Protein 4GC5 (pdb70)

InterPro domains:
  IPR001737 Ribosomal RNA adenine methyltransferase KsgA/Erm [PF00398] (30-277)
  IPR001737 Ribosomal RNA adenine methyltransferase KsgA/Erm [PS51689] (29-311)
  IPR001737 Ribosomal RNA adenine methyltransferase KsgA/Erm [PTHR11727] (11-313)
  IPR011530 Ribosomal RNA adenine dimethylase [MF_00607] (27-308)
  IPR011530 Ribosomal RNA adenine dimethylase [TIGR00755] (28-304)
  IPR020596 Ribosomal RNA adenine methylase transferase, conserved site [PS01131] (59-87)
  IPR020598 Ribosomal RNA adenine methylase transferase, N-terminal [SM00650] (43-234)
  IPR023165 rRNA adenine dimethylase-like, C-terminal [G3DSA:1.10.8.100] (239-328)
  IPR029063 S-adenosyl-L-methionine-dependent methyltransferase superfamily [G3DSA:3.40.50.150] (2-238)
  IPR029063 S-adenosyl-L-methionine-dependent methyltransferase superfamily [SSF53335] (26-310)

Structure (mmCIF, N/CA/C/O backbone):
data_4GC5
#
_entry.id   4GC5
#
_cell.length_a   47.630
_cell.length_b   101.270
_cell.length_c   211.660
_cell.angle_alpha   90.00
_cell.angle_beta   90.00
_cell.angle_gamma   90.00
#
_symmetry.space_group_name_H-M   'I 2 2 2'
#
loop_
_entity.id
_entity.type
_entity.pdbx_description
1 polymer 'Dimethyladenosine transferase 1, mitochondrial'
2 non-polymer 'ACETATE ION'
3 water water
#
loop_
_atom_site.group_PDB
_atom_site.id
_atom_site.type_symbol
_atom_site.label_atom_id
_atom_site.label_alt_id
_atom_site.label_comp_id
_atom_site.label_asym_id
_atom_site.label_entity_id
_atom_site.label_seq_id
_atom_site.pdbx_PDB_ins_code
_atom_site.Cartn_x
_atom_site.Cartn_y
_atom_site.Cartn_z
_atom_site.occupancy
_atom_site.B_iso_or_equiv
_atom_site.auth_seq_id
_atom_site.auth_comp_id
_atom_site.auth_asym_id
_atom_site.auth_atom_id
_atom_site.pdbx_PDB_model_num
ATOM 1 N N . PHE A 1 10 ? 4.476 -30.832 102.931 1.00 85.89 10 PHE A N 1
ATOM 2 C CA . PHE A 1 10 ? 5.576 -29.864 102.920 1.00 89.48 10 PHE A CA 1
ATOM 3 C C . PHE A 1 10 ? 5.325 -28.684 103.893 1.00 87.89 10 PHE A C 1
ATOM 4 O O . PHE A 1 10 ? 4.787 -28.891 104.985 1.00 92.31 10 PHE A O 1
ATOM 6 N N . ARG A 1 11 ? 5.739 -27.471 103.508 1.00 78.79 11 ARG A N 1
ATOM 7 C CA . ARG A 1 11 ? 5.464 -26.225 104.259 1.00 67.07 11 ARG A CA 1
ATOM 8 C C . ARG A 1 11 ? 5.847 -25.038 103.385 1.00 60.84 11 ARG A C 1
ATOM 9 O O . ARG A 1 11 ? 7.018 -24.684 103.274 1.00 61.02 11 ARG A O 1
ATOM 17 N N . LEU A 1 12 ? 4.855 -24.420 102.764 1.00 51.67 12 LEU A N 1
ATOM 18 C CA . LEU A 1 12 ? 5.126 -23.420 101.742 1.00 54.36 12 LEU A CA 1
ATOM 19 C C . LEU A 1 12 ? 4.844 -22.066 102.329 1.00 50.60 12 LEU A C 1
ATOM 20 O O . LEU A 1 12 ? 4.059 -21.969 103.257 1.00 53.65 12 LEU A O 1
ATOM 25 N N . PRO A 1 13 ? 5.469 -21.008 101.792 1.00 52.43 13 PRO A N 1
ATOM 26 C CA . PRO A 1 13 ? 5.228 -19.679 102.387 1.00 55.95 13 PRO A CA 1
ATOM 27 C C . PRO A 1 13 ? 3.758 -19.279 102.337 1.00 61.59 13 PRO A C 1
ATOM 28 O O . PRO A 1 13 ? 2.984 -19.789 101.506 1.00 67.31 13 PRO A O 1
ATOM 32 N N . PRO A 1 14 ? 3.357 -18.376 103.233 1.00 58.77 14 PRO A N 1
ATOM 33 C CA . PRO A 1 14 ? 1.967 -17.927 103.201 1.00 54.64 14 PRO A CA 1
ATOM 34 C C . PRO A 1 14 ? 1.646 -17.237 101.889 1.00 52.22 14 PRO A C 1
ATOM 35 O O . PRO A 1 14 ? 2.560 -16.828 101.195 1.00 49.32 14 PRO A O 1
ATOM 39 N N . LEU A 1 15 ? 0.363 -17.133 101.568 1.00 48.58 15 LEU A N 1
ATOM 40 C CA . LEU A 1 15 ? -0.106 -16.295 100.477 1.00 53.49 15 LEU A CA 1
ATOM 41 C C . LEU A 1 15 ? 0.231 -14.857 100.832 1.00 53.94 15 LEU A C 1
ATOM 42 O O . LEU A 1 15 ? 0.401 -14.535 102.001 1.00 54.49 15 LEU A O 1
ATOM 47 N N . PRO A 1 16 ? 0.336 -13.980 99.828 1.00 59.00 16 PRO A N 1
ATOM 48 C CA . PRO A 1 16 ? 0.377 -12.547 100.148 1.00 61.65 16 PRO A CA 1
ATOM 49 C C . PRO A 1 16 ? -0.988 -12.086 100.685 1.00 64.18 16 PRO A C 1
ATOM 50 O O . PRO A 1 16 ? -1.986 -12.706 100.323 1.00 66.23 16 PRO A O 1
ATOM 54 N N . THR A 1 17 ? -1.053 -11.059 101.537 1.00 65.79 17 THR A N 1
ATOM 55 C CA . THR A 1 17 ? -2.354 -10.477 101.864 1.00 64.22 17 THR A CA 1
ATOM 56 C C . THR A 1 17 ? -2.660 -9.563 100.696 1.00 64.40 17 THR A C 1
ATOM 57 O O . THR A 1 17 ? -1.760 -9.270 99.925 1.00 67.66 17 THR A O 1
ATOM 61 N N . ILE A 1 18 ? -3.905 -9.121 100.530 1.00 65.18 18 ILE A N 1
ATOM 62 C CA . ILE A 1 18 ? -4.170 -8.138 99.480 1.00 60.97 18 ILE A CA 1
ATOM 63 C C . ILE A 1 18 ? -3.409 -6.871 99.781 1.00 62.21 18 ILE A C 1
ATOM 64 O O . ILE A 1 18 ? -3.035 -6.149 98.862 1.00 66.09 18 ILE A O 1
ATOM 68 N N . ARG A 1 19 ? -3.209 -6.571 101.064 1.00 55.27 19 ARG A N 1
ATOM 69 C CA . ARG A 1 19 ? -2.454 -5.360 101.384 1.00 55.02 19 ARG A CA 1
ATOM 70 C C . ARG A 1 19 ? -1.054 -5.465 100.765 1.00 58.69 19 ARG A C 1
ATOM 71 O O . ARG A 1 19 ? -0.549 -4.494 100.180 1.00 61.60 19 ARG A O 1
ATOM 73 N N . GLU A 1 20 ? -0.444 -6.652 100.851 1.00 57.38 20 GLU A N 1
ATOM 74 C CA . GLU A 1 20 ? 0.910 -6.871 100.317 1.00 56.26 20 GLU A CA 1
ATOM 75 C C . GLU A 1 20 ? 0.918 -6.804 98.795 1.00 58.16 20 GLU A C 1
ATOM 76 O O . GLU A 1 20 ? 1.855 -6.277 98.177 1.00 61.06 20 GLU A O 1
ATOM 82 N N . ILE A 1 21 ? -0.149 -7.330 98.206 1.00 60.26 21 ILE A N 1
ATOM 83 C CA . ILE A 1 21 ? -0.324 -7.379 96.763 1.00 56.47 21 ILE A CA 1
ATOM 84 C C . ILE A 1 21 ? -0.466 -5.974 96.199 1.00 60.69 21 ILE A C 1
ATOM 85 O O . ILE A 1 21 ? 0.202 -5.597 95.230 1.00 63.68 21 ILE A O 1
ATOM 90 N N . ILE A 1 22 ? -1.343 -5.198 96.824 1.00 60.04 22 ILE A N 1
ATOM 91 C CA . ILE A 1 22 ? -1.502 -3.796 96.476 1.00 63.03 22 ILE A CA 1
ATOM 92 C C . ILE A 1 22 ? -0.177 -3.027 96.593 1.00 67.24 22 ILE A C 1
ATOM 93 O O . ILE A 1 22 ? 0.185 -2.278 95.687 1.00 73.21 22 ILE A O 1
ATOM 98 N N . LYS A 1 23 ? 0.547 -3.244 97.690 1.00 64.23 23 LYS A N 1
ATOM 99 C CA . LYS A 1 23 ? 1.824 -2.575 97.937 1.00 64.02 23 LYS A CA 1
ATOM 100 C C . LYS A 1 23 ? 2.822 -2.935 96.857 1.00 62.52 23 LYS A C 1
ATOM 101 O O . LYS A 1 23 ? 3.565 -2.078 96.387 1.00 62.53 23 LYS A O 1
ATOM 107 N N . LEU A 1 24 ? 2.821 -4.212 96.469 1.00 62.53 24 LEU A N 1
ATOM 108 C CA . LEU A 1 24 ? 3.653 -4.710 95.380 1.00 66.05 24 LEU A CA 1
ATOM 109 C C . LEU A 1 24 ? 3.326 -4.024 94.046 1.00 69.59 24 LEU A C 1
ATOM 110 O O . LEU A 1 24 ? 4.210 -3.487 93.371 1.00 74.75 24 LEU A O 1
ATOM 115 N N . PHE A 1 25 ? 2.058 -4.081 93.659 1.00 64.28 25 PHE A N 1
ATOM 116 C CA . PHE A 1 25 ? 1.579 -3.438 92.442 1.00 61.93 25 PHE A CA 1
ATOM 117 C C . PHE A 1 25 ? 1.793 -1.928 92.472 1.00 67.69 25 PHE A C 1
ATOM 118 O O . PHE A 1 25 ? 2.167 -1.317 91.464 1.00 64.61 25 PHE A O 1
ATOM 126 N N . GLY A 1 26 ? 1.559 -1.317 93.634 1.00 66.94 26 GLY A N 1
ATOM 127 C CA . GLY A 1 26 ? 1.700 0.130 93.764 1.00 63.56 26 GLY A CA 1
ATOM 128 C C . GLY A 1 26 ? 3.116 0.658 93.607 1.00 65.44 26 GLY A C 1
ATOM 129 O O . GLY A 1 26 ? 3.350 1.620 92.870 1.00 61.19 26 GLY A O 1
ATOM 130 N N . LEU A 1 27 ? 4.055 0.028 94.308 1.00 67.16 27 LEU A N 1
ATOM 131 C CA . LEU A 1 27 ? 5.456 0.415 94.265 1.00 69.84 27 LEU A CA 1
ATOM 132 C C . LEU A 1 27 ? 6.019 0.272 92.847 1.00 75.81 27 LEU A C 1
ATOM 133 O O . LEU A 1 27 ? 6.660 1.196 92.321 1.00 71.91 27 LEU A O 1
ATOM 138 N N . ARG A 1 28 ? 5.769 -0.878 92.221 1.00 72.75 28 ARG A N 1
ATOM 139 C CA . ARG A 1 28 ? 6.147 -1.055 90.820 1.00 77.26 28 ARG A CA 1
ATOM 140 C C . ARG A 1 28 ? 5.492 0.001 89.903 1.00 75.71 28 ARG A C 1
ATOM 141 O O . ARG A 1 28 ? 6.128 0.515 88.988 1.00 76.12 28 ARG A O 1
ATOM 149 N N . ALA A 1 29 ? 4.225 0.321 90.162 1.00 74.98 29 ALA A N 1
ATOM 150 C CA . ALA A 1 29 ? 3.489 1.323 89.386 1.00 75.22 29 ALA A CA 1
ATOM 151 C C . ALA A 1 29 ? 4.148 2.706 89.432 1.00 84.30 29 ALA A C 1
ATOM 152 O O . ALA A 1 29 ? 4.089 3.466 88.460 1.00 84.93 29 ALA A O 1
ATOM 154 N N . VAL A 1 30 ? 4.760 3.017 90.576 1.00 89.81 30 VAL A N 1
ATOM 155 C CA . VAL A 1 30 ? 5.400 4.306 90.819 1.00 98.12 30 VAL A CA 1
ATOM 156 C C . VAL A 1 30 ? 6.829 4.321 90.280 1.00 108.41 30 VAL A C 1
ATOM 157 O O . VAL A 1 30 ? 7.222 5.258 89.609 1.00 105.66 30 VAL A O 1
ATOM 161 N N . LYS A 1 31 ? 7.591 3.265 90.558 1.00 56.04 31 LYS A N 1
ATOM 162 C CA . LYS A 1 31 ? 8.937 3.080 89.995 1.00 67.40 31 LYS A CA 1
ATOM 163 C C . LYS A 1 31 ? 8.959 3.032 88.442 1.00 61.92 31 LYS A C 1
ATOM 164 O O . LYS A 1 31 ? 10.027 2.944 87.831 1.00 141.05 31 LYS A O 1
ATOM 170 N N . GLN A 1 32 ? 7.784 3.070 87.822 1.00 105.91 32 GLN A N 1
ATOM 171 C CA . GLN A 1 32 ? 7.683 3.403 86.413 1.00 91.91 32 GLN A CA 1
ATOM 172 C C . GLN A 1 32 ? 7.502 4.918 86.378 1.00 86.20 32 GLN A C 1
ATOM 173 O O . GLN A 1 32 ? 8.238 5.630 87.050 1.00 86.64 32 GLN A O 1
ATOM 175 N N . LEU A 1 33 ? 6.528 5.409 85.614 1.00 83.13 33 LEU A N 1
ATOM 176 C CA . LEU A 1 33 ? 6.206 6.857 85.491 1.00 81.03 33 LEU A CA 1
ATOM 177 C C . LEU A 1 33 ? 7.333 7.925 85.457 1.00 74.57 33 LEU A C 1
ATOM 178 O O . LEU A 1 33 ? 7.139 9.014 84.884 1.00 73.18 33 LEU A O 1
ATOM 183 N N . SER A 1 34 ? 8.481 7.641 86.070 1.00 71.12 34 SER A N 1
ATOM 184 C CA . SER A 1 34 ? 9.649 8.526 85.952 1.00 72.81 34 SER A CA 1
ATOM 185 C C . SER A 1 34 ? 9.415 9.990 86.382 1.00 69.28 34 SER A C 1
ATOM 186 O O . SER A 1 34 ? 10.066 10.907 85.878 1.00 68.61 34 SER A O 1
ATOM 189 N N . GLN A 1 35 ? 8.480 10.202 87.304 1.00 67.96 35 GLN A N 1
ATOM 190 C CA . GLN A 1 35 ? 8.341 11.490 87.952 1.00 62.34 35 GLN A CA 1
ATOM 191 C C . GLN A 1 35 ? 9.208 11.468 89.188 1.00 63.83 35 GLN A C 1
ATOM 192 O O . GLN A 1 35 ? 9.434 10.412 89.782 1.00 68.10 35 GLN A O 1
ATOM 198 N N . ASN A 1 36 ? 9.712 12.633 89.567 1.00 61.40 36 ASN A N 1
ATOM 199 C CA . ASN A 1 36 ? 10.477 12.761 90.796 1.00 59.67 36 ASN A CA 1
ATOM 200 C C . ASN A 1 36 ? 9.662 13.642 91.713 1.00 55.21 36 ASN A C 1
ATOM 201 O O . ASN A 1 36 ? 9.738 14.872 91.612 1.00 43.63 36 ASN A O 1
ATOM 206 N N . PHE A 1 37 ? 8.860 13.031 92.577 1.00 50.50 37 PHE A N 1
ATOM 207 C CA . PHE A 1 37 ? 7.949 13.827 93.410 1.00 57.30 37 PHE A CA 1
ATOM 208 C C . PHE A 1 37 ? 8.687 14.699 94.394 1.00 58.67 37 PHE A C 1
ATOM 209 O O . PHE A 1 37 ? 9.605 14.240 95.076 1.00 60.13 37 PHE A O 1
ATOM 217 N N . LEU A 1 38 ? 8.244 15.946 94.506 1.00 55.58 38 LEU A N 1
ATOM 218 C CA . LEU A 1 38 ? 8.681 16.790 95.602 1.00 53.03 38 LEU A CA 1
ATOM 219 C C . LEU A 1 38 ? 7.606 16.758 96.675 1.00 55.25 38 LEU A C 1
ATOM 220 O O . LEU A 1 38 ? 6.629 17.494 96.583 1.00 61.49 38 LEU A O 1
ATOM 225 N N . LEU A 1 39 ? 7.757 15.906 97.690 1.00 52.33 39 LEU A N 1
ATOM 226 C CA . LEU A 1 39 ? 6.746 15.832 98.719 1.00 53.10 39 LEU A CA 1
ATOM 227 C C . LEU A 1 39 ? 7.035 16.765 99.899 1.00 59.20 39 LEU A C 1
ATOM 228 O O . LEU A 1 39 ? 6.428 16.641 100.958 1.00 64.56 39 LEU A O 1
ATOM 233 N N . ASP A 1 40 ? 7.941 17.713 99.727 1.00 61.59 40 ASP A N 1
ATOM 234 C CA . ASP A 1 40 ? 8.345 18.556 100.855 1.00 62.55 40 ASP A CA 1
ATOM 235 C C . ASP A 1 40 ? 7.899 19.989 100.613 1.00 52.13 40 ASP A C 1
ATOM 236 O O . ASP A 1 40 ? 8.507 20.675 99.815 1.00 52.80 40 ASP A O 1
ATOM 241 N N . LEU A 1 41 ? 6.854 20.453 101.295 1.00 51.34 41 LEU A N 1
ATOM 242 C CA . LEU A 1 41 ? 6.376 21.804 101.005 1.00 50.33 41 LEU A CA 1
ATOM 243 C C . LEU A 1 41 ? 7.414 22.884 101.282 1.00 55.93 41 LEU A C 1
ATOM 244 O O . LEU A 1 41 ? 7.339 23.962 100.708 1.00 54.61 41 LEU A O 1
ATOM 249 N N . ARG A 1 42 ? 8.395 22.595 102.134 1.00 61.53 42 ARG A N 1
ATOM 250 C CA . ARG A 1 42 ? 9.489 23.548 102.354 1.00 62.16 42 ARG A CA 1
ATOM 251 C C . ARG A 1 42 ? 10.296 23.790 101.085 1.00 55.12 42 ARG A C 1
ATOM 252 O O . ARG A 1 42 ? 10.651 24.923 100.787 1.00 56.50 42 ARG A O 1
ATOM 260 N N . LEU A 1 43 ? 10.548 22.744 100.309 1.00 52.30 43 LEU A N 1
ATOM 261 C CA . LEU A 1 43 ? 11.286 22.909 99.063 1.00 56.46 43 LEU A CA 1
ATOM 262 C C . LEU A 1 43 ? 10.420 23.483 97.956 1.00 54.99 43 LEU A C 1
ATOM 263 O O . LEU A 1 43 ? 10.901 24.268 97.145 1.00 53.92 43 LEU A O 1
ATOM 268 N N . THR A 1 44 ? 9.154 23.073 97.895 1.00 53.37 44 THR A N 1
ATOM 269 C CA . THR A 1 44 ? 8.286 23.579 96.828 1.00 49.17 44 THR A CA 1
ATOM 270 C C . THR A 1 44 ? 8.047 25.066 97.104 1.00 49.81 44 THR A C 1
ATOM 271 O O . THR A 1 44 ? 7.892 25.846 96.175 1.00 45.60 44 THR A O 1
ATOM 275 N N . ASP A 1 45 ? 8.042 25.444 98.386 1.00 51.33 45 ASP A N 1
ATOM 276 C CA . ASP A 1 45 ? 7.889 26.839 98.804 1.00 52.59 45 ASP A CA 1
ATOM 277 C C . ASP A 1 45 ? 9.065 27.654 98.303 1.00 50.86 45 ASP A C 1
ATOM 278 O O . ASP A 1 45 ? 8.907 28.783 97.830 1.00 50.70 45 ASP A O 1
ATOM 283 N N . LYS A 1 46 ? 10.251 27.061 98.425 1.00 50.68 46 LYS A N 1
ATOM 284 C CA . LYS A 1 46 ? 11.492 27.663 97.954 1.00 48.36 46 LYS A CA 1
ATOM 285 C C . LYS A 1 46 ? 11.520 27.846 96.436 1.00 47.72 46 LYS A C 1
ATOM 286 O O . LYS A 1 46 ? 11.841 28.934 95.962 1.00 47.86 46 LYS A O 1
ATOM 292 N N . ILE A 1 47 ? 11.183 26.803 95.669 1.00 47.42 47 ILE A N 1
ATOM 293 C CA . ILE A 1 47 ? 11.035 26.957 94.227 1.00 47.25 47 ILE A CA 1
ATOM 294 C C . ILE A 1 47 ? 10.138 28.156 93.902 1.00 47.78 47 ILE A C 1
ATOM 295 O O . ILE A 1 47 ? 10.515 28.999 93.101 1.00 43.94 47 ILE A O 1
ATOM 300 N N . VAL A 1 48 ? 8.970 28.243 94.539 1.00 48.09 48 VAL A N 1
ATOM 301 C CA . VAL A 1 48 ? 8.018 29.322 94.221 1.00 50.50 48 VAL A CA 1
ATOM 302 C C . VAL A 1 48 ? 8.545 30.703 94.624 1.00 52.82 48 VAL A C 1
ATOM 303 O O . VAL A 1 48 ? 8.395 31.681 93.881 1.00 53.59 48 VAL A O 1
ATOM 307 N N . ARG A 1 49 ? 9.152 30.765 95.809 1.00 51.37 49 ARG A N 1
ATOM 308 C CA A ARG A 1 49 ? 9.805 31.974 96.286 0.47 52.33 49 ARG A CA 1
ATOM 309 C CA B ARG A 1 49 ? 9.806 31.979 96.282 0.53 52.32 49 ARG A CA 1
ATOM 310 C C . ARG A 1 49 ? 10.871 32.463 95.291 1.00 51.58 49 ARG A C 1
ATOM 311 O O . ARG A 1 49 ? 10.901 33.633 94.921 1.00 54.02 49 ARG A O 1
ATOM 326 N N . LYS A 1 50 ? 11.734 31.559 94.837 1.00 53.77 50 LYS A N 1
ATOM 327 C CA . LYS A 1 50 ? 12.801 31.934 93.900 1.00 54.73 50 LYS A CA 1
ATOM 328 C C . LYS A 1 50 ? 12.276 32.354 92.523 1.00 56.63 50 LYS A C 1
ATOM 329 O O . LYS A 1 50 ? 12.945 33.112 91.809 1.00 59.63 50 LYS A O 1
ATOM 335 N N . ALA A 1 51 ? 11.093 31.870 92.140 1.00 50.76 51 ALA A N 1
ATOM 336 C CA . ALA A 1 51 ? 10.542 32.188 90.816 1.00 49.39 51 ALA A CA 1
ATOM 337 C C . ALA A 1 51 ? 10.238 33.679 90.716 1.00 53.31 51 ALA A C 1
ATOM 338 O O . ALA A 1 51 ? 10.166 34.254 89.624 1.00 58.14 51 ALA A O 1
ATOM 340 N N . GLY A 1 52 ? 10.068 34.299 91.874 1.00 57.10 52 GLY A N 1
ATOM 341 C CA . GLY A 1 52 ? 9.708 35.698 91.936 1.00 57.76 52 GLY A CA 1
ATOM 342 C C . GLY A 1 52 ? 8.279 35.819 92.410 1.00 58.29 52 GLY A C 1
ATOM 343 O O . GLY A 1 52 ? 7.637 34.810 92.733 1.00 58.30 52 GLY A O 1
ATOM 344 N N . SER A 1 53 ? 7.788 37.051 92.462 1.00 60.26 53 SER A N 1
ATOM 345 C CA . SER A 1 53 ? 6.416 37.311 92.875 1.00 62.72 53 SER A CA 1
ATOM 346 C C . SER A 1 53 ? 5.405 36.726 91.891 1.00 63.52 53 SER A C 1
ATOM 347 O O . SER A 1 53 ? 5.510 36.901 90.669 1.00 59.64 53 SER A O 1
ATOM 350 N N . LEU A 1 54 ? 4.434 36.013 92.437 1.00 62.58 54 LEU A N 1
ATOM 351 C CA . LEU A 1 54 ? 3.346 35.483 91.642 1.00 61.74 54 LEU A CA 1
ATOM 352 C C . LEU A 1 54 ? 2.080 36.235 91.992 1.00 63.05 54 LEU A C 1
ATOM 353 O O . LEU A 1 54 ? 0.971 35.796 91.665 1.00 61.22 54 LEU A O 1
ATOM 358 N N . ALA A 1 55 ? 2.252 37.368 92.669 1.00 64.84 55 ALA A N 1
ATOM 359 C CA . ALA A 1 55 ? 1.111 38.164 93.109 1.00 68.44 55 ALA A CA 1
ATOM 360 C C . ALA A 1 55 ? 0.339 38.665 91.893 1.00 71.21 55 ALA A C 1
ATOM 361 O O . ALA A 1 55 ? 0.896 39.372 91.045 1.00 72.76 55 ALA A O 1
ATOM 363 N N . ASP A 1 56 ? -0.928 38.258 91.804 1.00 70.25 56 ASP A N 1
ATOM 364 C CA . ASP A 1 56 ? -1.798 38.629 90.689 1.00 71.83 56 ASP A CA 1
ATOM 365 C C . ASP A 1 56 ? -1.295 38.114 89.347 1.00 69.63 56 ASP A C 1
ATOM 366 O O . ASP A 1 56 ? -1.681 38.618 88.297 1.00 71.35 56 ASP A O 1
ATOM 371 N N . VAL A 1 57 ? -0.442 37.097 89.388 1.00 64.23 57 VAL A N 1
ATOM 372 C CA . VAL A 1 57 ? 0.031 36.466 88.171 1.00 57.65 57 VAL A CA 1
ATOM 373 C C . VAL A 1 57 ? -0.892 35.317 87.785 1.00 53.53 57 VAL A C 1
ATOM 374 O O . VAL A 1 57 ? -1.433 34.620 88.644 1.00 54.37 57 VAL A O 1
ATOM 378 N N . TYR A 1 58 ? -1.093 35.160 86.481 1.00 54.52 58 TYR A N 1
ATOM 379 C CA . TYR A 1 58 ? -1.793 34.014 85.953 1.00 52.25 58 TYR A CA 1
ATOM 380 C C . TYR A 1 58 ? -0.763 32.912 85.748 1.00 55.32 58 TYR A C 1
ATOM 381 O O . TYR A 1 58 ? 0.104 32.997 84.868 1.00 58.92 58 TYR A O 1
ATOM 390 N N . VAL A 1 59 ? -0.833 31.874 86.571 1.00 51.77 59 VAL A N 1
ATOM 391 C CA . VAL A 1 59 ? 0.217 30.853 86.532 1.00 46.85 59 VAL A CA 1
ATOM 392 C C . VAL A 1 59 ? -0.178 29.609 85.742 1.00 47.42 59 VAL A C 1
ATOM 393 O O . VAL A 1 59 ? -1.314 29.140 85.843 1.00 49.38 59 VAL A O 1
ATOM 397 N N . TYR A 1 60 ? 0.753 29.094 84.934 1.00 44.65 60 TYR A N 1
ATOM 398 C CA . TYR A 1 60 ? 0.538 27.818 84.242 1.00 45.99 60 TYR A CA 1
ATOM 399 C C . TYR A 1 60 ? 1.526 26.798 84.793 1.00 44.90 60 TYR A C 1
ATOM 400 O O . TYR A 1 60 ? 2.727 26.902 84.566 1.00 45.51 60 TYR A O 1
ATOM 409 N N . GLU A 1 61 ? 1.030 25.824 85.535 1.00 43.27 61 GLU A N 1
ATOM 410 C CA . GLU A 1 61 ? 1.901 24.765 86.056 1.00 43.36 61 GLU A CA 1
ATOM 411 C C . GLU A 1 61 ? 1.772 23.478 85.250 1.00 44.59 61 GLU A C 1
ATOM 412 O O . GLU A 1 61 ? 0.657 22.977 85.014 1.00 43.90 61 GLU A O 1
ATOM 418 N N . VAL A 1 62 ? 2.922 22.918 84.898 1.00 47.15 62 VAL A N 1
ATOM 419 C CA . VAL A 1 62 ? 2.991 21.778 83.992 1.00 46.84 62 VAL A CA 1
ATOM 420 C C . VAL A 1 62 ? 3.243 20.530 84.822 1.00 39.97 62 VAL A C 1
ATOM 421 O O . VAL A 1 62 ? 4.157 20.499 85.628 1.00 43.48 62 VAL A O 1
ATOM 425 N N . GLY A 1 63 ? 2.409 19.512 84.657 1.00 47.46 63 GLY A N 1
ATOM 426 C CA . GLY A 1 63 ? 2.610 18.257 85.364 1.00 45.96 63 GLY A CA 1
ATOM 427 C C . GLY A 1 63 ? 2.718 18.394 86.876 1.00 45.87 63 GLY A C 1
ATOM 428 O O . GLY A 1 63 ? 3.761 18.113 87.468 1.00 45.71 63 GLY A O 1
ATOM 429 N N . PRO A 1 64 ? 1.620 18.807 87.526 1.00 42.34 64 PRO A N 1
ATOM 430 C CA . PRO A 1 64 ? 1.688 19.048 88.978 1.00 35.06 64 PRO A CA 1
ATOM 431 C C . PRO A 1 64 ? 1.809 17.788 89.833 1.00 45.46 64 PRO A C 1
ATOM 432 O O . PRO A 1 64 ? 2.259 17.851 91.006 1.00 45.60 64 PRO A O 1
ATOM 436 N N . GLY A 1 65 ? 1.354 16.651 89.299 1.00 41.52 65 GLY A N 1
ATOM 437 C CA . GLY A 1 65 ? 1.456 15.412 90.045 1.00 46.52 65 GLY A CA 1
ATOM 438 C C . GLY A 1 65 ? 0.709 15.494 91.365 1.00 48.86 65 GLY A C 1
ATOM 439 O O . GLY A 1 65 ? -0.465 15.898 91.414 1.00 52.15 65 GLY A O 1
ATOM 440 N N . PRO A 1 66 ? 1.385 15.111 92.460 1.00 55.54 66 PRO A N 1
ATOM 441 C CA . PRO A 1 66 ? 0.733 15.104 93.777 1.00 54.33 66 PRO A CA 1
ATOM 442 C C . PRO A 1 66 ? 0.382 16.525 94.243 1.00 51.77 66 PRO A C 1
ATOM 443 O O . PRO A 1 66 ? -0.308 16.697 95.238 1.00 57.74 66 PRO A O 1
ATOM 447 N N . GLY A 1 67 ? 0.876 17.529 93.539 1.00 47.89 67 GLY A N 1
ATOM 448 C CA . GLY A 1 67 ? 0.562 18.911 93.837 1.00 47.64 67 GLY A CA 1
ATOM 449 C C . GLY A 1 67 ? 1.326 19.606 94.954 1.00 45.14 67 GLY A C 1
ATOM 450 O O . GLY A 1 67 ? 0.744 20.402 95.663 1.00 45.49 67 GLY A O 1
ATOM 451 N N . GLY A 1 68 ? 2.615 19.343 95.112 1.00 46.82 68 GLY A N 1
ATOM 452 C CA . GLY A 1 68 ? 3.388 20.067 96.107 1.00 48.38 68 GLY A CA 1
ATOM 453 C C . GLY A 1 68 ? 3.635 21.495 95.617 1.00 50.31 68 GLY A C 1
ATOM 454 O O . GLY A 1 68 ? 3.378 22.471 96.333 1.00 46.77 68 GLY A O 1
ATOM 455 N N . ILE A 1 69 ? 4.102 21.617 94.376 1.00 43.58 69 ILE A N 1
ATOM 456 C CA . ILE A 1 69 ? 4.304 22.917 93.781 1.00 39.72 69 ILE A CA 1
ATOM 457 C C . ILE A 1 69 ? 2.947 23.637 93.656 1.00 46.80 69 ILE A C 1
ATOM 458 O O . ILE A 1 69 ? 2.841 24.860 93.867 1.00 43.59 69 ILE A O 1
ATOM 463 N N . THR A 1 70 ? 1.898 22.868 93.391 1.00 42.55 70 THR A N 1
ATOM 464 C CA . THR A 1 70 ? 0.581 23.453 93.207 1.00 46.35 70 THR A CA 1
ATOM 465 C C . THR A 1 70 ? 0.139 24.147 94.503 1.00 50.41 70 THR A C 1
ATOM 466 O O . THR A 1 70 ? -0.355 25.279 94.490 1.00 54.28 70 THR A O 1
ATOM 470 N N . ARG A 1 71 ? 0.334 23.478 95.627 1.00 46.82 71 ARG A N 1
ATOM 471 C CA . ARG A 1 71 ? -0.027 24.072 96.921 1.00 52.05 71 ARG A CA 1
ATOM 472 C C . ARG A 1 71 ? 0.804 25.339 97.185 1.00 51.29 71 ARG A C 1
ATOM 473 O O . ARG A 1 71 ? 0.291 26.344 97.654 1.00 50.78 71 ARG A O 1
ATOM 481 N N . SER A 1 72 ? 2.090 25.288 96.883 1.00 49.26 72 SER A N 1
ATOM 482 C CA . SER A 1 72 ? 2.933 26.456 97.105 1.00 51.19 72 SER A CA 1
ATOM 483 C C . SER A 1 72 ? 2.513 27.668 96.251 1.00 48.23 72 SER A C 1
ATOM 484 O O . SER A 1 72 ? 2.494 28.795 96.744 1.00 53.56 72 SER A O 1
ATOM 487 N N . ILE A 1 73 ? 2.156 27.432 94.988 1.00 50.59 73 ILE A N 1
ATOM 488 C CA . ILE A 1 73 ? 1.595 28.466 94.105 1.00 47.05 73 ILE A CA 1
ATOM 489 C C . ILE A 1 73 ? 0.296 29.069 94.647 1.00 51.73 73 ILE A C 1
ATOM 490 O O . ILE A 1 73 ? 0.159 30.304 94.718 1.00 52.02 73 ILE A O 1
ATOM 495 N N . LEU A 1 74 ? -0.654 28.207 95.021 1.00 54.41 74 LEU A N 1
ATOM 496 C CA . LEU A 1 74 ? -1.941 28.661 95.539 1.00 56.91 74 LEU A CA 1
ATOM 497 C C . LEU A 1 74 ? -1.778 29.564 96.744 1.00 61.09 74 LEU A C 1
ATOM 498 O O . LEU A 1 74 ? -2.626 30.418 96.991 1.00 68.35 74 LEU A O 1
ATOM 503 N N . ASN A 1 75 ? -0.687 29.388 97.490 1.00 63.55 75 ASN A N 1
ATOM 504 C CA . ASN A 1 75 ? -0.432 30.216 98.680 1.00 67.95 75 ASN A CA 1
ATOM 505 C C . ASN A 1 75 ? 0.288 31.541 98.387 1.00 67.20 75 ASN A C 1
ATOM 506 O O . ASN A 1 75 ? 0.714 32.232 99.322 1.00 69.56 75 ASN A O 1
ATOM 511 N N . ALA A 1 76 ? 0.411 31.899 97.108 1.00 64.07 76 ALA A N 1
ATOM 512 C CA . ALA A 1 76 ? 1.230 33.053 96.724 1.00 64.39 76 ALA A CA 1
ATOM 513 C C . ALA A 1 76 ? 0.468 34.216 96.086 1.00 67.05 76 ALA A C 1
ATOM 514 O O . ALA A 1 76 ? 1.041 34.943 95.269 1.00 73.63 76 ALA A O 1
ATOM 516 N N . ASN A 1 77 ? -0.804 34.371 96.450 1.00 65.27 77 ASN A N 1
ATOM 517 C CA . ASN A 1 77 ? -1.640 35.503 96.033 1.00 70.81 77 ASN A CA 1
ATOM 518 C C . ASN A 1 77 ? -1.843 35.546 94.528 1.00 72.69 77 ASN A C 1
ATOM 519 O O . ASN A 1 77 ? -2.099 36.593 93.935 1.00 76.74 77 ASN A O 1
ATOM 521 N N . VAL A 1 78 ? -1.721 34.375 93.925 1.00 71.06 78 VAL A N 1
ATOM 522 C CA . VAL A 1 78 ? -1.871 34.170 92.495 1.00 69.17 78 VAL A CA 1
ATOM 523 C C . VAL A 1 78 ? -3.250 34.659 92.011 1.00 70.54 78 VAL A C 1
ATOM 524 O O . VAL A 1 78 ? -4.249 34.468 92.697 1.00 69.29 78 VAL A O 1
ATOM 528 N N . ALA A 1 79 ? -3.309 35.309 90.849 1.00 70.55 79 ALA A N 1
ATOM 529 C CA . ALA A 1 79 ? -4.610 35.675 90.263 1.00 67.69 79 ALA A CA 1
ATOM 530 C C . ALA A 1 79 ? -5.432 34.429 89.910 1.00 69.07 79 ALA A C 1
ATOM 531 O O . ALA A 1 79 ? -6.631 34.368 90.190 1.00 69.90 79 ALA A O 1
ATOM 533 N N . GLU A 1 80 ? -4.765 33.427 89.335 1.00 64.26 80 GLU A N 1
ATOM 534 C CA . GLU A 1 80 ? -5.408 32.207 88.855 1.00 64.19 80 GLU A CA 1
ATOM 535 C C . GLU A 1 80 ? -4.317 31.180 88.605 1.00 60.24 80 GLU A C 1
ATOM 536 O O . GLU A 1 80 ? -3.202 31.569 88.305 1.00 59.99 80 GLU A O 1
ATOM 542 N N . LEU A 1 81 ? -4.608 29.885 88.742 1.00 59.34 81 LEU A N 1
ATOM 543 C CA . LEU A 1 81 ? -3.632 28.835 88.398 1.00 54.11 81 LEU A CA 1
ATOM 544 C C . LEU A 1 81 ? -4.264 27.782 87.515 1.00 52.90 81 LEU A C 1
ATOM 545 O O . LEU A 1 81 ? -5.310 27.239 87.870 1.00 53.71 81 LEU A O 1
ATOM 550 N N . LEU A 1 82 ? -3.622 27.485 86.383 1.00 48.98 82 LEU A N 1
ATOM 551 C CA . LEU A 1 82 ? -4.083 26.447 85.456 1.00 48.42 82 LEU A CA 1
ATOM 552 C C . LEU A 1 82 ? -3.045 25.344 85.431 1.00 43.65 82 LEU A C 1
ATOM 553 O O . LEU A 1 82 ? -1.857 25.599 85.225 1.00 46.59 82 LEU A O 1
ATOM 558 N N . VAL A 1 83 ? -3.470 24.116 85.670 1.00 45.32 83 VAL A N 1
ATOM 559 C CA . VAL A 1 83 ? -2.528 22.999 85.632 1.00 48.16 83 VAL A CA 1
ATOM 560 C C . VA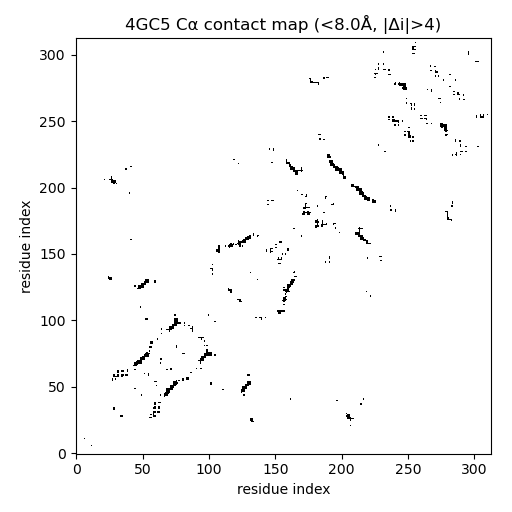L A 1 83 ? -2.897 21.961 84.550 1.00 49.86 83 VAL A C 1
ATOM 561 O O . VAL A 1 83 ? -4.062 21.643 84.321 1.00 51.41 83 VAL A O 1
ATOM 565 N N . VAL A 1 84 ? -1.892 21.429 83.877 1.00 46.44 84 VAL A N 1
ATOM 566 C CA . VAL A 1 84 ? -2.164 20.369 82.935 1.00 48.22 84 VAL A CA 1
ATOM 567 C C . VAL A 1 84 ? -1.493 19.079 83.432 1.00 50.57 84 VAL A C 1
ATOM 568 O O . VAL A 1 84 ? -0.278 19.030 83.656 1.00 51.81 84 VAL A O 1
ATOM 572 N N . GLU A 1 85 ? -2.286 18.029 83.584 1.00 48.21 85 GLU A N 1
ATOM 573 C CA . GLU A 1 85 ? -1.752 16.806 84.155 1.00 52.95 85 GLU A CA 1
ATOM 574 C C . GLU A 1 85 ? -2.071 15.619 83.267 1.00 49.43 85 GLU A C 1
ATOM 575 O O . GLU A 1 85 ? -3.236 15.388 82.931 1.00 49.30 85 GLU A O 1
ATOM 581 N N . LYS A 1 86 ? -1.032 14.862 82.915 1.00 47.03 86 LYS A N 1
ATOM 582 C CA . LYS A 1 86 ? -1.184 13.730 82.010 1.00 54.17 86 LYS A CA 1
ATOM 583 C C . LYS A 1 86 ? -1.794 12.508 82.656 1.00 56.63 86 LYS A C 1
ATOM 584 O O . LYS A 1 86 ? -2.605 11.842 82.034 1.00 60.89 86 LYS A O 1
ATOM 590 N N . ASP A 1 87 ? -1.421 12.220 83.905 1.00 56.58 87 ASP A N 1
ATOM 591 C CA . ASP A 1 87 ? -1.844 10.989 84.602 1.00 58.55 87 ASP A CA 1
ATOM 592 C C . ASP A 1 87 ? -3.147 11.158 85.396 1.00 61.62 87 ASP A C 1
ATOM 593 O O . ASP A 1 87 ? -3.177 11.902 86.375 1.00 66.42 87 ASP A O 1
ATOM 598 N N . THR A 1 88 ? -4.225 10.470 85.008 1.00 63.90 88 THR A N 1
ATOM 599 C CA . THR A 1 88 ? -5.502 10.657 85.715 1.00 63.83 88 THR A CA 1
ATOM 600 C C . THR A 1 88 ? -5.411 10.322 87.187 1.00 60.82 88 THR A C 1
ATOM 601 O O . THR A 1 88 ? -6.219 10.800 87.969 1.00 62.14 88 THR A O 1
ATOM 605 N N . ARG A 1 89 ? -4.431 9.505 87.560 1.00 60.14 89 ARG A N 1
ATOM 606 C CA . ARG A 1 89 ? -4.355 9.027 88.929 1.00 62.10 89 ARG A CA 1
ATOM 607 C C . ARG A 1 89 ? -4.199 10.188 89.903 1.00 60.84 89 ARG A C 1
ATOM 608 O O . ARG A 1 89 ? -4.670 10.113 91.036 1.00 62.75 89 ARG A O 1
ATOM 616 N N . PHE A 1 90 ? -3.577 11.272 89.448 1.00 56.97 90 PHE A N 1
ATOM 617 C CA . PHE A 1 90 ? -3.363 12.449 90.299 1.00 59.49 90 PHE A CA 1
ATOM 618 C C . PHE A 1 90 ? -4.501 13.459 90.260 1.00 62.16 90 PHE A C 1
ATOM 619 O O . PHE A 1 90 ? -4.510 14.430 91.029 1.00 63.31 90 PHE A O 1
ATOM 627 N N . ILE A 1 91 ? -5.425 13.267 89.327 1.00 57.24 91 ILE A N 1
ATOM 628 C CA . ILE A 1 91 ? -6.466 14.259 89.096 1.00 56.24 91 ILE A CA 1
ATOM 629 C C . ILE A 1 91 ? -7.460 14.388 90.263 1.00 59.47 91 ILE A C 1
ATOM 630 O O . ILE A 1 91 ? -7.862 15.499 90.605 1.00 60.05 91 ILE A O 1
ATOM 635 N N . PRO A 1 92 ? -7.871 13.269 90.890 1.00 61.47 92 PRO A N 1
ATOM 636 C CA . PRO A 1 92 ? -8.842 13.575 91.951 1.00 62.81 92 PRO A CA 1
ATOM 637 C C . PRO A 1 92 ? -8.207 14.298 93.148 1.00 62.07 92 PRO A C 1
ATOM 638 O O . PRO A 1 92 ? -8.901 15.078 93.803 1.00 58.67 92 PRO A O 1
ATOM 642 N N . GLY A 1 93 ? -6.910 14.089 93.391 1.00 58.30 93 GLY A N 1
ATOM 643 C CA . GLY A 1 93 ? -6.221 14.824 94.430 1.00 58.19 93 GLY A CA 1
ATOM 644 C C . GLY A 1 93 ? -6.138 16.302 94.084 1.00 60.30 93 GLY A C 1
ATOM 645 O O . GLY A 1 93 ? -6.229 17.159 94.953 1.00 63.21 93 GLY A O 1
ATOM 646 N N . LEU A 1 94 ? -5.973 16.612 92.806 1.00 61.03 94 LEU A N 1
ATOM 647 C CA . LEU A 1 94 ? -5.918 18.006 92.383 1.00 56.55 94 LEU A CA 1
ATOM 648 C C . LEU A 1 94 ? -7.287 18.644 92.536 1.00 62.70 94 LEU A C 1
ATOM 649 O O . LEU A 1 94 ? -7.386 19.817 92.905 1.00 63.23 94 LEU A O 1
ATOM 654 N N . GLN A 1 95 ? -8.335 17.854 92.271 1.00 63.90 95 GLN A N 1
ATOM 655 C CA . GLN A 1 95 ? -9.727 18.286 92.438 1.00 70.14 95 GLN A CA 1
ATOM 656 C C . GLN A 1 95 ? -10.019 18.719 93.857 1.00 68.92 95 GLN A C 1
ATOM 657 O O . GLN A 1 95 ? -10.625 19.766 94.093 1.00 72.92 95 GLN A O 1
ATOM 676 N N . LEU A 1 97 ? -7.922 19.719 95.917 1.00 64.75 97 LEU A N 1
ATOM 677 C CA . LEU A 1 97 ? -7.170 20.941 96.116 1.00 62.17 97 LEU A CA 1
ATOM 678 C C . LEU A 1 97 ? -7.957 22.162 95.627 1.00 65.07 97 LEU A C 1
ATOM 679 O O . LEU A 1 97 ? -8.065 23.163 96.333 1.00 64.45 97 LEU A O 1
ATOM 684 N N . SER A 1 98 ? -8.506 22.065 94.417 1.00 65.59 98 SER A N 1
ATOM 685 C CA . SER A 1 98 ? -9.373 23.101 93.858 1.00 63.93 98 SER A CA 1
ATOM 686 C C . SER A 1 98 ? -10.546 23.415 94.805 1.00 72.92 98 SER A C 1
ATOM 687 O O . SER A 1 98 ? -10.858 24.585 95.040 1.00 73.31 98 SER A O 1
ATOM 690 N N . ASP A 1 99 ? -11.174 22.384 95.376 1.00 76.06 99 ASP A N 1
ATOM 691 C CA . ASP A 1 99 ? -12.278 22.596 96.319 1.00 76.86 99 ASP A CA 1
ATOM 692 C C . ASP A 1 99 ? -11.852 23.377 97.565 1.00 76.05 99 ASP A C 1
ATOM 693 O O . ASP A 1 99 ? -12.656 24.090 98.160 1.00 74.69 99 ASP A O 1
ATOM 698 N N . ALA A 1 100 ? -10.586 23.252 97.951 1.00 72.41 100 ALA A N 1
ATOM 699 C CA . ALA A 1 100 ? -10.073 23.984 99.108 1.00 70.02 100 ALA A CA 1
ATOM 700 C C . ALA A 1 100 ? -9.741 25.451 98.796 1.00 73.51 100 ALA A C 1
ATOM 701 O O . ALA A 1 100 ? -9.608 26.259 99.709 1.00 75.33 100 ALA A O 1
ATOM 703 N N . ALA A 1 101 ? -9.592 25.786 97.514 1.00 67.78 101 ALA A N 1
ATOM 704 C CA . ALA A 1 101 ? -9.303 27.157 97.088 1.00 70.01 101 ALA A CA 1
ATOM 705 C C . ALA A 1 101 ? -10.191 27.550 95.898 1.00 73.50 101 ALA A C 1
ATOM 706 O O . ALA A 1 101 ? -9.716 27.628 94.763 1.00 76.40 101 ALA A O 1
ATOM 708 N N . PRO A 1 102 ? -11.479 27.817 96.152 1.00 71.22 102 PRO A N 1
ATOM 709 C CA . PRO A 1 102 ? -12.428 27.910 95.034 1.00 72.52 102 PRO A CA 1
ATOM 710 C C . PRO A 1 102 ? -12.176 29.128 94.167 1.00 73.90 102 PRO A C 1
ATOM 711 O O . PRO A 1 102 ? -11.855 30.209 94.687 1.00 70.16 102 PRO A O 1
ATOM 715 N N . GLY A 1 103 ? -12.320 28.946 92.857 1.00 75.50 103 GLY A N 1
ATOM 716 C CA . GLY A 1 103 ? -12.131 30.026 91.914 1.00 76.28 103 GLY A CA 1
ATOM 717 C C . GLY A 1 103 ? -10.677 30.161 91.523 1.00 73.64 103 GLY A C 1
ATOM 718 O O . GLY A 1 103 ? -10.353 30.868 90.568 1.00 73.42 103 GLY A O 1
ATOM 719 N N . LYS A 1 104 ? -9.797 29.479 92.255 1.00 75.47 104 LYS A N 1
ATOM 720 C CA . LYS A 1 104 ? -8.347 29.662 92.058 1.00 72.45 104 LYS A CA 1
ATOM 721 C C . LYS A 1 104 ? -7.659 28.641 91.151 1.00 64.61 104 LYS A C 1
ATOM 722 O O . LYS A 1 104 ? -6.613 28.928 90.580 1.00 59.13 104 LYS A O 1
ATOM 728 N N . LEU A 1 105 ? -8.218 27.448 91.013 1.00 62.76 105 LEU A N 1
ATOM 729 C CA . LEU A 1 105 ? -7.471 26.389 90.348 1.00 60.01 105 LEU A CA 1
ATOM 730 C C . LEU A 1 105 ? -8.271 25.754 89.222 1.00 63.65 105 LEU A C 1
ATOM 731 O O . LEU A 1 105 ? -9.393 25.306 89.431 1.00 69.79 105 LEU A O 1
ATOM 736 N N . ARG A 1 106 ? -7.688 25.737 88.029 1.00 60.01 106 ARG A N 1
ATOM 737 C CA . ARG A 1 106 ? -8.258 25.051 86.877 1.00 61.32 106 ARG A CA 1
ATOM 738 C C . ARG A 1 106 ? -7.373 23.870 86.522 1.00 60.40 106 ARG A C 1
ATOM 739 O O . ARG A 1 106 ? -6.167 24.020 86.360 1.00 57.76 106 ARG A O 1
ATOM 747 N N . ILE A 1 107 ? -7.993 22.702 86.391 1.00 58.22 107 ILE A N 1
ATOM 748 C CA . ILE A 1 107 ? -7.294 21.447 86.127 1.00 56.02 107 ILE A CA 1
ATOM 749 C C . ILE A 1 107 ? -7.622 20.912 84.719 1.00 57.29 107 ILE A C 1
ATOM 750 O O . ILE A 1 107 ? -8.804 20.795 84.349 1.00 69.15 107 ILE A O 1
ATOM 755 N N . VAL A 1 108 ? -6.601 20.578 83.937 1.00 53.13 108 VAL A N 1
ATOM 756 C CA . VAL A 1 108 ? -6.808 19.971 82.621 1.00 54.39 108 VAL A CA 1
ATOM 757 C C . VAL A 1 108 ? -6.130 18.619 82.572 1.00 54.53 108 VAL A C 1
ATOM 758 O O . VAL A 1 108 ? -4.949 18.508 82.891 1.00 58.47 108 VAL A O 1
ATOM 762 N N . HIS A 1 109 ? -6.873 17.584 82.188 1.00 57.96 109 HIS A N 1
ATOM 763 C CA . HIS A 1 109 ? -6.241 16.311 81.861 1.00 55.88 109 HIS A CA 1
ATOM 764 C C . HIS A 1 109 ? -5.636 16.332 80.457 1.00 56.65 109 HIS A C 1
ATOM 765 O O . HIS A 1 109 ? -6.305 15.987 79.501 1.00 56.87 109 HIS A O 1
ATOM 772 N N . GLY A 1 110 ? -4.370 16.704 80.326 1.00 52.82 110 GLY A N 1
ATOM 773 C CA . GLY A 1 110 ? -3.754 16.640 79.027 1.00 51.94 110 GLY A CA 1
ATOM 774 C C . GLY A 1 110 ? -2.260 16.494 79.062 1.00 55.23 110 GLY A C 1
ATOM 775 O O . GLY A 1 110 ? -1.660 16.237 80.113 1.00 50.26 110 GLY A O 1
ATOM 776 N N . ASP A 1 111 ? -1.673 16.671 77.880 1.00 56.82 111 ASP A N 1
ATOM 777 C CA . ASP A 1 111 ? 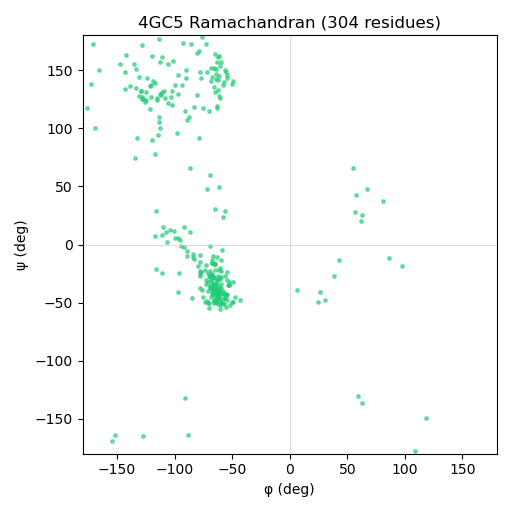-0.253 16.541 77.656 1.00 51.44 111 ASP A CA 1
ATOM 778 C C . ASP A 1 111 ? 0.369 17.936 77.483 1.00 45.56 111 ASP A C 1
ATOM 779 O O . ASP A 1 111 ? 0.002 18.676 76.579 1.00 45.81 111 ASP A O 1
ATOM 784 N N . VAL A 1 112 ? 1.329 18.269 78.332 1.00 40.81 112 VAL A N 1
ATOM 785 C CA . VAL A 1 112 ? 1.931 19.597 78.302 1.00 45.76 112 VAL A CA 1
ATOM 786 C C . VAL A 1 112 ? 2.685 19.853 76.991 1.00 44.93 112 VAL A C 1
ATOM 787 O O . VAL A 1 112 ? 2.994 20.997 76.661 1.00 45.19 112 VAL A O 1
ATOM 791 N N . LEU A 1 113 ? 2.982 18.790 76.246 1.00 46.47 113 LEU A N 1
ATOM 792 C CA . LEU A 1 113 ? 3.742 18.938 75.008 1.00 48.24 113 LEU A CA 1
ATOM 793 C C . LEU A 1 113 ? 2.872 19.451 73.887 1.00 48.65 113 LEU A C 1
ATOM 794 O O . LEU A 1 113 ? 3.359 20.057 72.935 1.00 46.87 113 LEU A O 1
ATOM 799 N N . THR A 1 114 ? 1.575 19.203 73.982 1.00 46.63 114 THR A N 1
ATOM 800 C CA . THR A 1 114 ? 0.679 19.686 72.945 1.00 48.09 114 THR A CA 1
ATOM 801 C C . THR A 1 114 ? -0.358 20.711 73.408 1.00 55.34 114 THR 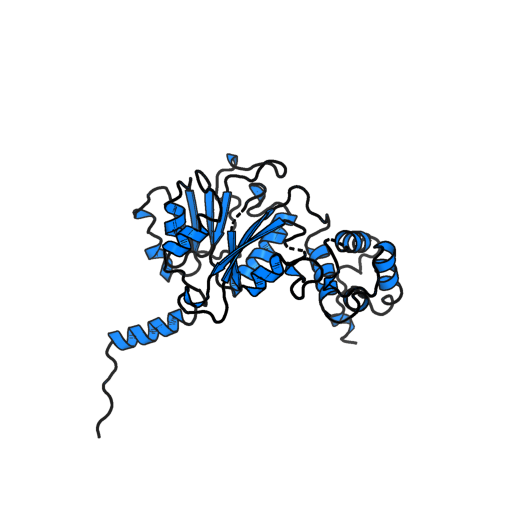A C 1
ATOM 802 O O . THR A 1 114 ? -0.891 21.461 72.597 1.00 61.51 114 THR A O 1
ATOM 806 N N . TYR A 1 115 ? -0.645 20.756 74.704 1.00 49.10 115 TYR A N 1
ATOM 807 C CA . TYR A 1 115 ? -1.705 21.628 75.171 1.00 44.76 115 TYR A CA 1
ATOM 808 C C . TYR A 1 115 ? -1.421 23.102 74.872 1.00 45.53 115 TYR A C 1
ATOM 809 O O . TYR A 1 115 ? -0.353 23.623 75.181 1.00 44.10 115 TYR A O 1
ATOM 818 N N . LYS A 1 116 ? -2.364 23.777 74.241 1.00 47.50 116 LYS A N 1
ATOM 819 C CA . LYS A 1 116 ? -2.129 25.178 73.904 1.00 50.02 116 LYS A CA 1
ATOM 820 C C . LYS A 1 116 ? -2.759 26.077 74.952 1.00 50.03 116 LYS A C 1
ATOM 821 O O . LYS A 1 116 ? -3.949 25.947 75.255 1.00 51.34 116 LYS A O 1
ATOM 827 N N . ILE A 1 117 ? -1.980 27.019 75.469 1.00 49.13 117 ILE A N 1
ATOM 828 C CA . ILE A 1 117 ? -2.484 27.949 76.477 1.00 49.61 117 ILE A CA 1
ATOM 829 C C . ILE A 1 117 ? -2.692 29.372 75.961 1.00 45.14 117 ILE A C 1
ATOM 830 O O . ILE A 1 117 ? -2.948 30.270 76.757 1.00 46.39 117 ILE A O 1
ATOM 835 N N . GLU A 1 118 ? -2.614 29.547 74.640 1.00 43.90 118 GLU A N 1
ATOM 836 C CA . GLU A 1 118 ? -2.822 30.843 73.975 1.00 50.09 118 GLU A CA 1
ATOM 837 C C . GLU A 1 118 ? -4.133 31.532 74.341 1.00 54.05 118 GLU A C 1
ATOM 838 O O . GLU A 1 118 ? -4.207 32.754 74.381 1.00 57.67 118 GLU A O 1
ATOM 844 N N . LYS A 1 119 ? -5.167 30.740 74.612 1.00 55.64 119 LYS A N 1
ATOM 845 C CA . LYS A 1 119 ? -6.474 31.265 75.003 1.00 57.62 119 LYS A CA 1
ATOM 846 C C . LYS A 1 119 ? -6.840 30.985 76.450 1.00 55.79 119 LYS A C 1
ATOM 847 O O . LYS A 1 119 ? -7.971 31.227 76.877 1.00 55.96 119 LYS A O 1
ATOM 853 N N . ALA A 1 120 ? -5.884 30.473 77.212 1.00 57.07 120 ALA A N 1
ATOM 854 C CA . ALA A 1 120 ? -6.183 30.071 78.579 1.00 53.26 120 ALA A CA 1
ATOM 855 C C . ALA A 1 120 ? -6.430 31.268 79.498 1.00 57.33 120 ALA A C 1
ATOM 856 O O . ALA A 1 120 ? -7.228 31.177 80.410 1.00 61.11 120 ALA A O 1
ATOM 858 N N . PHE A 1 121 ? -5.768 32.399 79.249 1.00 57.97 121 PHE A N 1
ATOM 859 C CA . PHE A 1 121 ? -5.943 33.571 80.115 1.00 55.66 121 PHE A CA 1
ATOM 860 C C . PHE A 1 121 ? -6.483 34.753 79.299 1.00 58.64 121 PHE A C 1
ATOM 861 O O . PHE A 1 121 ? -6.406 34.725 78.067 1.00 66.40 121 PHE A O 1
ATOM 869 N N . PRO A 1 122 ? -7.044 35.782 79.968 1.00 62.33 122 PRO A N 1
ATOM 870 C CA . PRO A 1 122 ? -7.685 36.873 79.213 1.00 62.66 122 PRO A CA 1
ATOM 871 C C . PRO A 1 122 ? -6.727 37.638 78.301 1.00 65.02 122 PRO A C 1
ATOM 872 O O . PRO A 1 122 ? -5.569 37.857 78.670 1.00 63.27 122 PRO A O 1
ATOM 876 N N . GLY A 1 123 ? -7.215 38.010 77.118 1.00 63.74 123 GLY A N 1
ATOM 877 C CA . GLY A 1 123 ? -6.431 38.715 76.126 1.00 66.46 123 GLY A CA 1
ATOM 878 C C . GLY A 1 123 ? -5.903 40.046 76.617 1.00 69.53 123 GLY A C 1
ATOM 879 O O . GLY A 1 123 ? -4.857 40.514 76.167 1.00 72.17 123 GLY A O 1
ATOM 880 N N . ASN A 1 124 ? -6.617 40.663 77.548 1.00 68.83 124 ASN A N 1
ATOM 881 C CA . ASN A 1 124 ? -6.189 41.949 78.081 1.00 76.47 124 ASN A CA 1
ATOM 882 C C . ASN A 1 124 ? -4.904 41.882 78.899 1.00 75.97 124 ASN A C 1
ATOM 883 O O . ASN A 1 124 ? -4.303 42.913 79.193 1.00 79.74 124 ASN A O 1
ATOM 888 N N . ILE A 1 125 ? -4.478 40.679 79.270 1.00 70.17 125 ILE A N 1
ATOM 889 C CA . ILE A 1 125 ? -3.254 40.555 80.055 1.00 65.29 125 ILE A CA 1
ATOM 890 C C . ILE A 1 125 ? -2.034 40.424 79.146 1.00 58.72 125 ILE A C 1
ATOM 891 O O . ILE A 1 125 ? -0.901 40.418 79.622 1.00 59.75 125 ILE A O 1
ATOM 896 N N . ARG A 1 126 ? -2.268 40.327 77.839 1.00 56.40 126 ARG A N 1
ATOM 897 C CA . ARG A 1 126 ? -1.180 40.334 76.873 1.00 59.90 126 ARG A CA 1
ATOM 898 C C . ARG A 1 126 ? -0.424 41.663 76.878 1.00 65.78 126 ARG A C 1
ATOM 899 O O . ARG A 1 126 ? -1.007 42.727 77.130 1.00 68.65 126 ARG A O 1
ATOM 907 N N . ARG A 1 127 ? 0.880 41.578 76.612 1.00 63.10 127 ARG A N 1
ATOM 908 C CA . ARG A 1 127 ? 1.770 42.727 76.647 1.00 60.36 127 ARG A CA 1
ATOM 909 C C . ARG A 1 127 ? 2.613 42.701 75.401 1.00 56.29 127 ARG A C 1
ATOM 910 O O . ARG A 1 127 ? 2.885 41.638 74.868 1.00 53.84 127 ARG A O 1
ATOM 918 N N . GLN A 1 128 ? 3.034 43.870 74.937 1.00 52.44 128 GLN A N 1
ATOM 919 C CA . GLN A 1 128 ? 3.966 43.932 73.837 1.00 50.04 128 GLN A CA 1
ATOM 920 C C . GLN A 1 128 ? 5.264 43.236 74.169 1.00 51.46 128 GLN A C 1
ATOM 921 O O . GLN A 1 128 ? 5.658 43.153 75.326 1.00 55.41 128 GLN A O 1
ATOM 927 N N . TRP A 1 129 ? 5.939 42.767 73.129 1.00 49.66 129 TRP A N 1
ATOM 928 C CA . TRP A 1 129 ? 7.231 42.106 73.280 1.00 46.83 129 TRP A CA 1
ATOM 929 C C . TRP A 1 129 ? 8.252 42.952 74.017 1.00 50.97 129 TRP A C 1
ATOM 930 O O . TRP A 1 129 ? 8.988 42.466 74.865 1.00 48.78 129 TRP A O 1
ATOM 941 N N . GLU A 1 130 ? 8.293 44.233 73.688 1.00 57.07 130 GLU A N 1
ATOM 942 C CA . GLU A 1 130 ? 9.288 45.124 74.269 1.00 59.87 130 GLU A CA 1
ATOM 943 C C . GLU A 1 130 ? 8.877 45.675 75.649 1.00 62.16 130 GLU A C 1
ATOM 944 O O . GLU A 1 130 ? 9.681 46.306 76.333 1.00 66.20 130 GLU A O 1
ATOM 950 N N . ASP A 1 131 ? 7.641 45.421 76.072 1.00 60.88 131 ASP A N 1
ATOM 951 C CA . ASP A 1 131 ? 7.182 45.887 77.382 1.00 63.38 131 ASP A CA 1
ATOM 952 C C . ASP A 1 131 ? 7.799 44.958 78.425 1.00 59.26 131 ASP A C 1
ATOM 953 O O . ASP A 1 131 ? 8.502 44.010 78.068 1.00 55.38 131 ASP A O 1
ATOM 958 N N . ASP A 1 132 ? 7.541 45.211 79.705 1.00 53.48 132 ASP A N 1
ATOM 959 C CA . ASP A 1 132 ? 7.938 44.279 80.747 1.00 57.20 132 ASP A CA 1
ATOM 960 C C . ASP A 1 132 ? 7.246 42.948 80.527 1.00 58.17 132 ASP A C 1
ATOM 961 O O . ASP A 1 132 ? 6.273 42.869 79.785 1.00 62.13 132 ASP A O 1
ATOM 966 N N . PRO A 1 133 ? 7.751 41.879 81.151 1.00 57.28 133 PRO A N 1
ATOM 967 C CA . PRO A 1 133 ? 7.039 40.610 80.956 1.00 49.89 133 PRO A CA 1
ATOM 968 C C . PRO A 1 133 ? 5.631 40.629 81.571 1.00 53.03 133 PRO A C 1
ATOM 969 O O . PRO A 1 133 ? 5.377 41.391 82.518 1.00 56.01 133 PRO A O 1
ATOM 973 N N . PRO A 1 134 ? 4.705 39.834 81.007 1.00 48.45 134 PRO A N 1
ATOM 974 C CA . PRO A 1 134 ? 3.298 39.900 81.412 1.00 49.65 134 PRO A CA 1
ATOM 975 C C . PRO A 1 134 ? 3.053 39.158 82.705 1.00 51.66 134 PRO A C 1
ATOM 976 O O . PRO A 1 134 ? 3.921 38.366 83.111 1.00 52.88 134 PRO A O 1
ATOM 980 N N . ASN A 1 135 ? 1.884 39.382 83.309 1.00 50.13 135 ASN A N 1
ATOM 981 C CA . ASN A 1 135 ? 1.451 38.621 84.489 1.00 57.57 135 ASN A CA 1
ATOM 982 C C . ASN A 1 135 ? 1.045 37.177 84.220 1.00 55.18 135 ASN A C 1
ATOM 983 O O . ASN A 1 135 ? -0.013 36.700 84.668 1.00 60.67 135 ASN A O 1
ATOM 988 N N . VAL A 1 136 ? 1.913 36.503 83.476 1.00 52.75 136 VAL A N 1
ATOM 989 C CA . VAL A 1 136 ? 1.807 35.097 83.178 1.00 49.60 136 VAL A CA 1
ATOM 990 C C . VAL A 1 136 ? 3.176 34.503 83.533 1.00 45.30 136 VAL A C 1
ATOM 991 O O . VAL A 1 136 ? 4.210 35.061 83.170 1.00 41.84 136 VAL A O 1
ATOM 995 N N . HIS A 1 137 ? 3.182 33.396 84.270 1.00 41.18 137 HIS A N 1
ATOM 996 C CA . HIS A 1 137 ? 4.420 32.737 84.641 1.00 40.10 137 HIS A CA 1
ATOM 997 C C . HIS A 1 137 ? 4.192 31.233 84.496 1.00 42.35 137 HIS A C 1
ATOM 998 O O . HIS A 1 137 ? 3.112 30.725 84.821 1.00 40.28 137 HIS A O 1
ATOM 1005 N N . ILE A 1 138 ? 5.160 30.529 83.919 1.00 39.38 138 ILE A N 1
ATOM 1006 C CA . ILE A 1 138 ? 5.027 29.073 83.733 1.00 40.00 138 ILE A CA 1
ATOM 1007 C C . ILE A 1 138 ? 5.983 28.407 84.708 1.00 39.78 138 ILE A C 1
ATOM 1008 O O . ILE A 1 138 ? 7.167 28.721 84.741 1.00 41.76 138 ILE A O 1
ATOM 1013 N N . ILE A 1 139 ? 5.476 27.499 85.528 1.00 38.56 139 ILE A N 1
ATOM 1014 C CA . ILE A 1 139 ? 6.293 26.863 86.559 1.00 35.16 139 ILE A CA 1
ATOM 1015 C C . ILE A 1 139 ? 6.074 25.339 86.459 1.00 41.22 139 ILE A C 1
ATOM 1016 O O . ILE A 1 139 ? 4.961 24.897 86.172 1.00 37.70 139 ILE A O 1
ATOM 1021 N N . GLY A 1 140 ? 7.101 24.528 86.696 1.00 39.44 140 GLY A N 1
ATOM 1022 C CA . GLY A 1 140 ? 6.895 23.098 86.586 1.00 38.85 140 GLY A CA 1
ATOM 1023 C C . GLY A 1 140 ? 8.038 22.208 87.040 1.00 41.28 140 GLY A C 1
ATOM 1024 O O . GLY A 1 140 ? 9.188 22.503 86.790 1.00 36.95 140 GLY A O 1
ATOM 1025 N N . ASN A 1 141 ? 7.711 21.124 87.739 1.00 37.43 141 ASN A N 1
ATOM 1026 C CA . ASN A 1 141 ? 8.700 20.107 88.036 1.00 40.48 141 ASN A CA 1
ATOM 1027 C C . ASN A 1 141 ? 8.289 18.884 87.278 1.00 44.18 141 ASN A C 1
ATOM 1028 O O . ASN A 1 141 ? 7.410 18.142 87.744 1.00 50.06 141 ASN A O 1
ATOM 1033 N N . LEU A 1 142 ? 8.942 18.665 86.138 1.00 46.45 142 LEU A N 1
ATOM 1034 C CA . LEU A 1 142 ? 8.572 17.618 85.187 1.00 45.09 142 LEU A CA 1
ATOM 1035 C C . LEU A 1 142 ? 9.588 16.514 85.085 1.00 46.60 142 LEU A C 1
ATOM 1036 O O . LEU A 1 142 ? 10.772 16.718 85.369 1.00 45.92 142 LEU A O 1
ATOM 1041 N N . PRO A 1 143 ? 9.134 15.339 84.638 1.00 45.17 143 PRO A N 1
ATOM 1042 C CA . PRO A 1 143 ? 10.062 14.251 84.325 1.00 46.04 143 PRO A CA 1
ATOM 1043 C C . PRO A 1 143 ? 11.099 14.737 83.338 1.00 46.18 143 PRO A C 1
ATOM 1044 O O . PRO A 1 143 ? 10.787 15.582 82.471 1.00 48.04 143 PRO A O 1
ATOM 1048 N N . PHE A 1 144 ? 12.321 14.223 83.474 1.00 46.70 144 PHE A N 1
ATOM 1049 C CA . PHE A 1 144 ? 13.439 14.674 82.655 1.00 42.67 144 PHE A CA 1
ATOM 1050 C C . PHE A 1 144 ? 13.138 14.433 81.192 1.00 43.62 144 PHE A C 1
ATOM 1051 O O . PHE A 1 144 ? 13.471 15.267 80.336 1.00 45.05 144 PHE A O 1
ATOM 1059 N N . SER A 1 145 ? 12.482 13.315 80.896 1.00 42.36 145 SER A N 1
ATOM 1060 C CA . SER A 1 145 ? 12.128 13.018 79.512 1.00 44.64 145 SER A CA 1
ATOM 1061 C C . SER A 1 145 ? 11.082 13.972 78.934 1.00 45.90 145 SER A C 1
ATOM 1062 O O . SER A 1 145 ? 10.913 14.027 77.730 1.00 46.82 145 SER A O 1
ATOM 1065 N N . VAL A 1 146 ? 10.377 14.717 79.779 1.00 49.90 146 VAL A N 1
ATOM 1066 C CA . VAL A 1 146 ? 9.399 15.676 79.279 1.00 50.53 146 VAL A CA 1
ATOM 1067 C C . VAL A 1 146 ? 9.991 17.084 79.216 1.00 52.97 146 VAL A C 1
ATOM 1068 O O . VAL A 1 146 ? 9.768 17.821 78.261 1.00 49.83 146 VAL A O 1
ATOM 1072 N N . SER A 1 147 ? 10.758 17.466 80.222 1.00 51.43 147 SER A N 1
ATOM 1073 C CA . SER A 1 147 ? 11.221 18.844 80.295 1.00 37.68 147 SER A CA 1
ATOM 1074 C C . SER A 1 147 ? 12.219 19.209 79.180 1.00 41.29 147 SER A C 1
ATOM 1075 O O . SER A 1 147 ? 12.336 20.392 78.808 1.00 38.76 147 SER A O 1
ATOM 1078 N N . THR A 1 148 ? 12.953 18.232 78.637 1.00 41.38 148 THR A N 1
ATOM 1079 C CA . THR A 1 148 ? 13.892 18.585 77.551 1.00 44.74 148 THR A CA 1
ATOM 1080 C C . THR A 1 148 ? 13.208 18.969 76.229 1.00 44.44 148 THR A C 1
ATOM 1081 O O . THR A 1 148 ? 13.435 20.065 75.718 1.00 44.34 148 THR A O 1
ATOM 1085 N N . PRO A 1 149 ? 12.333 18.104 75.700 1.00 42.09 149 PRO A N 1
ATOM 1086 C CA . PRO A 1 149 ? 11.583 18.509 74.504 1.00 38.27 149 PRO A CA 1
ATOM 1087 C C . PRO A 1 149 ? 10.671 19.705 74.754 1.00 33.44 149 PRO A C 1
ATOM 1088 O O . PRO A 1 149 ? 10.425 20.482 73.819 1.00 39.47 149 PRO A O 1
ATOM 1092 N N . LEU A 1 150 ? 10.164 19.838 75.980 1.00 33.20 150 LEU A N 1
ATOM 1093 C CA . LEU A 1 150 ? 9.287 20.953 76.297 1.00 36.41 150 LEU A CA 1
ATOM 1094 C C . LEU A 1 150 ? 10.011 22.287 76.155 1.00 34.76 150 LEU A C 1
ATOM 1095 O O . LEU A 1 150 ? 9.496 23.198 75.492 1.00 35.03 150 LEU A O 1
ATOM 1100 N N . ILE A 1 151 ? 11.214 22.400 76.720 1.00 33.92 151 ILE A N 1
ATOM 1101 C CA . ILE A 1 151 ? 11.959 23.669 76.628 1.00 31.82 151 ILE A CA 1
ATOM 1102 C C . ILE A 1 151 ? 12.336 23.939 75.165 1.00 32.48 151 ILE A C 1
ATOM 1103 O O . ILE A 1 151 ? 12.309 25.097 74.693 1.00 33.53 151 ILE A O 1
ATOM 1108 N N . ILE A 1 152 ? 12.618 22.874 74.413 1.00 32.45 152 ILE A N 1
ATOM 1109 C CA . ILE A 1 152 ? 12.918 23.051 72.991 1.00 38.65 152 ILE A CA 1
ATOM 1110 C C . ILE A 1 152 ? 11.718 23.543 72.146 1.00 39.63 152 ILE A C 1
ATOM 1111 O O . ILE A 1 152 ? 11.871 24.396 71.260 1.00 37.30 152 ILE A O 1
ATOM 1116 N N . LYS A 1 153 ? 10.526 23.049 72.454 1.00 34.82 153 LYS A N 1
ATOM 1117 C CA . LYS A 1 153 ? 9.305 23.536 71.830 1.00 29.00 153 LYS A CA 1
ATOM 1118 C C . LYS A 1 153 ? 9.151 24.996 72.225 1.00 31.46 153 LYS A C 1
ATOM 1119 O O . LYS A 1 153 ? 8.856 25.858 71.396 1.00 33.81 153 LYS A O 1
ATOM 1125 N N . TRP A 1 154 ? 9.337 25.281 73.504 1.00 30.35 154 TRP A N 1
ATOM 1126 C CA . TRP A 1 154 ? 9.097 26.624 73.985 1.00 30.04 154 TRP A CA 1
ATOM 1127 C C . TRP A 1 154 ? 10.092 27.592 73.413 1.00 35.75 154 TRP A C 1
ATOM 1128 O O . TRP A 1 154 ? 9.741 28.754 73.150 1.00 33.04 154 TRP A O 1
ATOM 1139 N N . LEU A 1 155 ? 11.332 27.142 73.202 1.00 35.92 155 LEU A N 1
ATOM 1140 C CA . LEU A 1 155 ? 12.335 28.059 72.651 1.00 30.43 155 LEU A CA 1
ATOM 1141 C C . LEU A 1 155 ? 11.910 28.422 71.223 1.00 31.86 155 LEU A C 1
ATOM 1142 O O . LEU A 1 155 ? 11.982 29.588 70.798 1.00 33.28 155 LEU A O 1
ATOM 1147 N N . GLU A 1 156 ? 11.404 27.440 70.487 1.00 27.76 156 GLU A N 1
ATOM 1148 C CA . GLU A 1 156 ? 10.925 27.759 69.154 1.00 24.46 156 GLU A CA 1
ATOM 1149 C C . GLU A 1 156 ? 9.695 28.699 69.252 1.00 40.69 156 GLU A C 1
ATOM 1150 O O . GLU A 1 156 ? 9.534 29.643 68.436 1.00 35.28 156 GLU A O 1
ATOM 1156 N N . ASN A 1 157 ? 8.842 28.493 70.266 1.00 35.84 157 ASN A N 1
ATOM 1157 C CA . ASN A 1 157 ? 7.720 29.409 70.423 1.00 30.03 157 ASN A CA 1
ATOM 1158 C C . ASN A 1 157 ? 8.199 30.829 70.713 1.00 28.79 157 ASN A C 1
ATOM 1159 O O . ASN A 1 157 ? 7.581 31.798 70.287 1.00 33.74 157 ASN A O 1
ATOM 1164 N N . ILE A 1 158 ? 9.242 30.960 71.507 1.00 34.24 158 ILE A N 1
ATOM 1165 C CA . ILE A 1 158 ? 9.795 32.267 71.783 1.00 33.81 158 ILE A CA 1
ATOM 1166 C C . ILE A 1 158 ? 10.292 32.892 70.503 1.00 39.31 158 ILE A C 1
ATOM 1167 O O . ILE A 1 158 ? 10.058 34.083 70.249 1.00 39.75 158 ILE A O 1
ATOM 1172 N N . SER A 1 159 ? 10.980 32.093 69.685 1.00 35.70 159 SER A N 1
ATOM 1173 C CA . SER A 1 159 ? 11.481 32.576 68.396 1.00 37.61 159 SER A CA 1
ATOM 1174 C C . SER A 1 159 ? 10.345 33.128 67.530 1.00 35.68 159 SER A C 1
ATOM 1175 O O . SER A 1 159 ? 10.473 34.190 66.939 1.00 36.89 159 SER A O 1
ATOM 1178 N N . LEU A 1 160 ? 9.217 32.416 67.504 1.00 34.24 160 LEU A N 1
ATOM 1179 C CA . LEU A 1 160 ? 8.052 32.803 66.701 1.00 38.19 160 LEU A CA 1
ATOM 1180 C C . LEU A 1 160 ? 7.169 33.829 67.405 1.00 41.52 160 LEU A C 1
ATOM 1181 O O . LEU A 1 160 ? 6.220 34.368 66.795 1.00 39.03 160 LEU A O 1
ATOM 1186 N N . LYS A 1 161 ? 7.426 34.017 68.710 1.00 36.47 161 LYS A N 1
ATOM 1187 C CA . LYS A 1 161 ? 6.576 34.868 69.556 1.00 37.78 161 LYS A CA 1
ATOM 1188 C C . LYS A 1 161 ? 5.093 34.383 69.549 1.00 42.73 161 LYS A C 1
ATOM 1189 O O . LYS A 1 161 ? 4.149 35.189 69.484 1.00 45.05 161 LYS A O 1
ATOM 1195 N N . ASP A 1 162 ? 4.908 33.057 69.630 1.00 41.89 162 ASP A N 1
ATOM 1196 C CA . ASP A 1 162 ? 3.578 32.450 69.722 1.00 40.80 162 ASP A CA 1
ATOM 1197 C C . ASP A 1 162 ? 3.500 31.490 70.931 1.00 45.51 162 ASP A C 1
ATOM 1198 O O . ASP A 1 162 ? 4.364 31.540 71.798 1.00 41.71 162 ASP A O 1
ATOM 1203 N N . GLY A 1 163 ? 2.486 30.624 70.987 1.00 40.62 163 GLY A N 1
ATOM 1204 C CA . GLY A 1 163 ? 2.365 29.699 72.105 1.00 36.31 163 GLY A CA 1
ATOM 1205 C C . GLY A 1 163 ? 2.183 30.478 73.395 1.00 37.97 163 GLY A C 1
ATOM 1206 O O . GLY A 1 163 ? 1.433 31.453 73.420 1.00 41.38 163 GLY A O 1
ATOM 1207 N N . PRO A 1 164 ? 2.884 30.077 74.470 1.00 41.60 164 PRO A N 1
ATOM 1208 C CA . PRO A 1 164 ? 2.841 30.829 75.733 1.00 36.43 164 PRO A CA 1
ATOM 1209 C C . PRO A 1 164 ? 3.320 32.257 75.539 1.00 38.35 164 PRO A C 1
ATOM 1210 O O . PRO A 1 164 ? 3.081 33.107 76.394 1.00 38.52 164 PRO A O 1
ATOM 1214 N N . PHE A 1 165 ? 3.936 32.544 74.403 1.00 37.71 165 PHE A N 1
ATOM 1215 C CA . PHE A 1 165 ? 4.514 33.875 74.157 1.00 36.48 165 PHE A CA 1
ATOM 1216 C C . PHE A 1 165 ? 3.625 34.814 73.361 1.00 39.20 165 PHE A C 1
ATOM 1217 O O . PHE A 1 165 ? 4.016 35.934 73.067 1.00 42.01 165 PHE A O 1
ATOM 1225 N N . VAL A 1 166 ? 2.392 34.390 73.081 1.00 45.64 166 VAL A N 1
ATOM 1226 C CA . VAL A 1 166 ? 1.398 35.363 72.640 1.00 47.76 166 VAL A CA 1
ATOM 1227 C C . VAL A 1 166 ? 1.060 36.360 73.760 1.00 47.86 166 VAL A C 1
ATOM 1228 O O . VAL A 1 166 ? 0.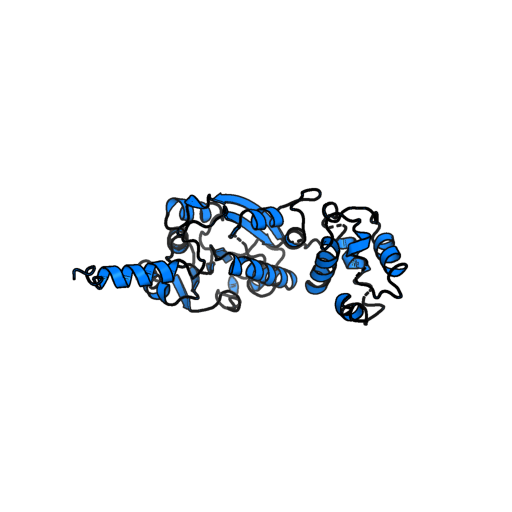451 37.380 73.490 1.00 49.49 166 VAL A O 1
ATOM 1232 N N . TYR A 1 167 ? 1.397 36.055 75.011 1.00 46.53 167 TYR A N 1
ATOM 1233 C CA . TYR A 1 167 ? 1.142 37.005 76.096 1.00 46.39 167 TYR A CA 1
ATOM 1234 C C . TYR A 1 167 ? 2.263 38.044 76.200 1.00 46.16 167 TYR A C 1
ATOM 1235 O O . TYR A 1 167 ? 2.117 39.044 76.913 1.00 50.20 167 TYR A O 1
ATOM 1244 N N . GLY A 1 168 ? 3.365 37.817 75.487 1.00 44.13 168 GLY A N 1
ATOM 1245 C CA . GLY A 1 168 ? 4.545 38.651 75.651 1.00 42.91 168 GLY A CA 1
ATOM 1246 C C . GLY A 1 168 ? 5.744 37.847 76.145 1.00 45.69 168 GLY A C 1
ATOM 1247 O O . GLY A 1 168 ? 5.854 36.659 75.873 1.00 46.22 168 GLY A O 1
ATOM 1248 N N . ARG A 1 169 ? 6.642 38.472 76.899 1.00 46.29 169 ARG A N 1
ATOM 1249 C CA . ARG A 1 169 ? 7.853 37.767 77.285 1.00 39.26 169 ARG A CA 1
ATOM 1250 C C . ARG A 1 169 ? 7.665 36.959 78.557 1.00 41.06 169 ARG A C 1
ATOM 1251 O O . ARG A 1 169 ? 8.295 37.228 79.589 1.00 46.25 169 ARG A O 1
ATOM 1259 N N . THR A 1 170 ? 6.808 35.941 78.474 1.00 40.06 170 THR A N 1
ATOM 1260 C CA . THR A 1 170 ? 6.420 35.240 79.681 1.00 41.04 170 THR A CA 1
ATOM 1261 C C . THR A 1 170 ? 7.543 34.440 80.332 1.00 39.29 170 THR A C 1
ATOM 1262 O O . THR A 1 170 ? 8.401 33.887 79.672 1.00 39.64 170 THR A O 1
ATOM 1266 N N . LYS A 1 171 ? 7.532 34.415 81.657 1.00 39.02 171 LYS A N 1
ATOM 1267 C CA . LYS A 1 171 ? 8.618 33.868 82.420 1.00 34.70 171 LYS A CA 1
ATOM 1268 C C . LYS A 1 171 ? 8.441 32.384 82.655 1.00 35.88 171 LYS A C 1
ATOM 1269 O O . LYS A 1 171 ? 7.322 31.894 82.782 1.00 39.93 171 LYS A O 1
ATOM 1283 N N . THR A 1 173 ? 9.973 29.116 85.193 1.00 37.50 173 THR A N 1
ATOM 1284 C CA . THR A 1 173 ? 10.809 28.598 86.256 1.00 34.92 173 THR A CA 1
ATOM 1285 C C . THR A 1 173 ? 10.591 27.093 86.257 1.00 41.41 173 THR A C 1
ATOM 1286 O O . THR A 1 173 ? 9.477 26.623 86.462 1.00 41.26 173 THR A O 1
ATOM 1290 N N . LEU A 1 174 ? 11.655 26.334 85.995 1.00 33.95 174 LEU A N 1
ATOM 1291 C CA . LEU A 1 174 ? 11.498 24.942 85.626 1.00 29.51 174 LEU A CA 1
ATOM 1292 C C . LEU A 1 174 ? 12.622 24.135 86.232 1.00 39.09 174 LEU A C 1
ATOM 1293 O O . LEU A 1 174 ? 13.748 24.639 86.373 1.00 40.36 174 LEU A O 1
ATOM 1298 N N . THR A 1 175 ? 12.340 22.879 86.569 1.00 37.64 175 THR A N 1
ATOM 1299 C CA . THR A 1 175 ? 13.403 21.975 87.010 1.00 38.21 175 THR A CA 1
ATOM 1300 C C . THR A 1 175 ? 13.888 21.107 85.843 1.00 38.32 175 THR A C 1
ATOM 1301 O O . THR A 1 175 ? 13.092 20.717 84.958 1.00 41.30 175 THR A O 1
ATOM 1305 N N . PHE A 1 176 ? 15.186 20.811 85.865 1.00 44.08 176 PHE A N 1
ATOM 1306 C CA . PHE A 1 176 ? 15.873 19.921 84.911 1.00 46.94 176 PHE A CA 1
ATOM 1307 C C . PHE A 1 176 ? 16.908 19.120 85.689 1.00 44.92 176 PHE A C 1
ATOM 1308 O O . PHE A 1 176 ? 17.306 19.531 86.784 1.00 47.45 176 PHE A O 1
ATOM 1316 N N . GLN A 1 177 ? 17.401 18.032 85.113 1.00 38.89 177 GLN A N 1
ATOM 1317 C CA . GLN A 1 177 ? 18.578 17.381 85.690 1.00 44.98 177 GLN A CA 1
ATOM 1318 C C . GLN A 1 177 ? 19.676 18.408 85.798 1.00 48.46 177 GLN A C 1
ATOM 1319 O O . GLN A 1 177 ? 19.753 19.294 84.928 1.00 50.57 177 GLN A O 1
ATOM 1325 N N . LYS A 1 178 ? 20.537 18.252 86.815 1.00 46.28 178 LYS A N 1
ATOM 1326 C CA . LYS A 1 178 ? 21.622 19.176 87.111 1.00 48.26 178 LYS A CA 1
ATOM 1327 C C . LYS A 1 178 ? 22.390 19.492 85.821 1.00 53.00 178 LYS A C 1
ATOM 1328 O O . LYS A 1 178 ? 22.652 20.661 85.498 1.00 51.73 178 LYS A O 1
ATOM 1334 N N . GLU A 1 179 ? 22.670 18.444 85.048 1.00 53.53 179 GLU A N 1
ATOM 1335 C CA . GLU A 1 179 ? 23.553 18.568 83.919 1.00 56.47 179 GLU A CA 1
ATOM 1336 C C . GLU A 1 179 ? 22.884 19.381 82.798 1.00 57.30 179 GLU A C 1
ATOM 1337 O O . GLU A 1 179 ? 23.546 20.221 82.164 1.00 55.12 179 GLU A O 1
ATOM 1339 N N . VAL A 1 180 ? 21.581 19.163 82.574 1.00 49.65 180 VAL A N 1
ATOM 1340 C CA . VAL A 1 180 ? 20.817 19.966 81.611 1.00 40.04 180 VAL A CA 1
ATOM 1341 C C . VAL A 1 180 ? 20.734 21.415 82.085 1.00 45.97 180 VAL A C 1
ATOM 1342 O O . VAL A 1 180 ? 20.822 22.354 81.268 1.00 46.42 180 VAL A O 1
ATOM 1346 N N . ALA A 1 181 ? 20.576 21.603 83.396 1.00 43.98 181 ALA A N 1
ATOM 1347 C CA . ALA A 1 181 ? 20.565 22.944 83.966 1.00 44.63 181 ALA A CA 1
ATOM 1348 C C . ALA A 1 181 ? 21.907 23.578 83.688 1.00 46.76 181 ALA A C 1
ATOM 1349 O O . ALA A 1 181 ? 21.980 24.740 83.294 1.00 51.89 181 ALA A O 1
ATOM 1351 N N . GLU A 1 182 ? 22.978 22.817 83.902 1.00 47.19 182 GLU A N 1
ATOM 1352 C CA . GLU A 1 182 ? 24.322 23.352 83.693 1.00 48.96 182 GLU A CA 1
ATOM 1353 C C . GLU A 1 182 ? 24.603 23.724 82.224 1.00 46.36 182 GLU A C 1
ATOM 1354 O O . GLU A 1 182 ? 25.287 24.737 81.950 1.00 46.23 182 GLU A O 1
ATOM 1360 N N . ARG A 1 183 ? 24.083 22.921 81.296 1.00 40.13 183 ARG A N 1
ATOM 1361 C CA . ARG A 1 183 ? 24.232 23.231 79.864 1.00 44.33 183 ARG A CA 1
ATOM 1362 C C . ARG A 1 183 ? 23.467 24.519 79.506 1.00 43.19 183 ARG A C 1
ATOM 1363 O O . ARG A 1 183 ? 23.948 25.338 78.731 1.00 44.70 183 ARG A O 1
ATOM 1368 N N . LEU A 1 184 ? 22.307 24.718 80.114 1.00 41.93 184 LEU A N 1
ATOM 1369 C CA . LEU A 1 184 ? 21.477 25.858 79.751 1.00 38.23 184 LEU A CA 1
ATOM 1370 C C . LEU A 1 184 ? 22.154 27.182 80.091 1.00 37.80 184 LEU A C 1
ATOM 1371 O O . LEU A 1 184 ? 21.963 28.158 79.374 1.00 43.37 184 LEU A O 1
ATOM 1376 N N . VAL A 1 185 ? 22.933 27.228 81.169 1.00 40.46 185 VAL A N 1
ATOM 1377 C CA . VAL A 1 185 ? 23.596 28.497 81.585 1.00 47.10 185 VAL A CA 1
ATOM 1378 C C . VAL A 1 185 ? 25.091 28.549 81.326 1.00 47.04 185 VAL A C 1
ATOM 1379 O O . VAL A 1 185 ? 25.758 29.537 81.666 1.00 50.16 185 VAL A O 1
ATOM 1383 N N . ALA A 1 186 ? 25.620 27.485 80.733 1.00 44.86 186 ALA A N 1
ATOM 1384 C CA . ALA A 1 186 ? 27.052 27.401 80.497 1.00 47.29 186 ALA A CA 1
ATOM 1385 C C . ALA A 1 186 ? 27.542 28.525 79.575 1.00 47.52 186 ALA A C 1
ATOM 1386 O O . ALA A 1 186 ? 26.853 28.956 78.654 1.00 55.41 186 ALA A O 1
ATOM 1388 N N . THR A 1 187 ? 28.732 29.015 79.809 1.00 50.48 187 THR A N 1
ATOM 1389 C CA . THR A 1 187 ? 29.237 30.057 78.922 1.00 58.83 187 THR A CA 1
ATOM 1390 C C . THR A 1 187 ? 30.427 29.519 78.157 1.00 58.31 187 THR A C 1
ATOM 1391 O O . THR A 1 187 ? 30.853 28.382 78.386 1.00 61.23 187 THR A O 1
ATOM 1395 N N . THR A 1 188 ? 30.965 30.331 77.253 1.00 54.48 188 THR A N 1
ATOM 1396 C CA . THR A 1 188 ? 31.999 29.866 76.327 1.00 58.52 188 THR A CA 1
ATOM 1397 C C . THR A 1 188 ? 33.215 29.314 77.032 1.00 59.56 188 THR A C 1
ATOM 1398 O O . THR A 1 188 ? 33.678 29.886 78.015 1.00 59.83 188 THR A O 1
ATOM 1402 N N . GLY A 1 189 ? 33.737 28.199 76.531 1.00 58.79 189 GLY A N 1
ATOM 1403 C CA . GLY A 1 189 ? 34.959 27.631 77.071 1.00 58.57 189 GLY A CA 1
ATOM 1404 C C . GLY A 1 189 ? 34.748 26.514 78.078 1.00 64.41 189 GLY A C 1
ATOM 1405 O O . GLY A 1 189 ? 35.678 25.734 78.341 1.00 69.00 189 GLY A O 1
ATOM 1406 N N . SER A 1 190 ? 33.531 26.440 78.636 1.00 62.33 190 SER A N 1
ATOM 1407 C CA . SER A 1 190 ? 33.140 25.394 79.580 1.00 61.70 190 SER A CA 1
ATOM 1408 C C . SER A 1 190 ? 32.825 24.066 78.870 1.00 62.32 190 SER A C 1
ATOM 1409 O O . SER A 1 190 ? 32.353 24.053 77.730 1.00 64.90 190 SER A O 1
ATOM 1412 N N . LYS A 1 191 ? 33.087 22.946 79.539 1.00 67.62 191 LYS A N 1
ATOM 1413 C CA . LYS A 1 191 ? 32.862 21.608 78.963 1.00 67.48 191 LYS A CA 1
ATOM 1414 C C . LYS A 1 191 ? 31.362 21.375 78.723 1.00 63.12 191 LYS A C 1
ATOM 1415 O O . LYS A 1 191 ? 30.953 20.489 77.961 1.00 64.30 191 LYS A O 1
ATOM 1418 N N . GLN A 1 192 ? 30.556 22.208 79.371 1.00 60.49 192 GLN A N 1
ATOM 1419 C CA A GLN A 1 192 ? 29.105 22.121 79.284 0.43 54.66 192 GLN A CA 1
ATOM 1420 C CA B GLN A 1 192 ? 29.103 22.127 79.288 0.57 54.60 192 GLN A CA 1
ATOM 1421 C C . GLN A 1 192 ? 28.507 23.097 78.268 1.00 50.92 192 GLN A C 1
ATOM 1422 O O . GLN A 1 192 ? 27.323 23.049 77.988 1.00 49.82 192 GLN A O 1
ATOM 1433 N N . HIS A 1 193 ? 29.319 23.987 77.717 1.00 49.27 193 HIS A N 1
ATOM 1434 C CA . HIS A 1 193 ? 28.811 24.911 76.713 1.00 42.64 193 HIS A CA 1
ATOM 1435 C C . HIS A 1 193 ? 28.525 24.097 75.483 1.00 49.36 193 HIS A C 1
ATOM 1436 O O . HIS A 1 193 ? 29.447 23.530 74.877 1.00 46.60 193 HIS A O 1
ATOM 1443 N N . SER A 1 194 ? 27.253 24.018 75.115 1.00 47.48 194 SER A N 1
ATOM 1444 C CA . SER A 1 194 ? 26.867 23.136 74.042 1.00 49.73 194 SER A CA 1
ATOM 1445 C C . SER A 1 194 ? 25.632 23.631 73.328 1.00 40.67 194 SER A C 1
ATOM 1446 O O . SER A 1 194 ? 25.217 24.780 73.487 1.00 38.79 194 SER A O 1
ATOM 1449 N N . ARG A 1 195 ? 25.034 22.730 72.564 1.00 40.16 195 ARG A N 1
ATOM 1450 C CA . ARG A 1 195 ? 23.854 23.014 71.741 1.00 38.57 195 ARG A CA 1
ATOM 1451 C C . ARG A 1 195 ? 22.770 23.712 72.555 1.00 39.90 195 ARG A C 1
ATOM 1452 O O . ARG A 1 195 ? 22.273 24.760 72.161 1.00 37.26 195 ARG A O 1
ATOM 1460 N N . LEU A 1 196 ? 22.424 23.186 73.727 1.00 37.79 196 LEU A N 1
ATOM 1461 C CA . LEU A 1 196 ? 21.368 23.827 74.517 1.00 36.81 196 LEU A CA 1
ATOM 1462 C C . LEU A 1 196 ? 21.783 25.216 75.081 1.00 35.29 196 LEU A C 1
ATOM 1463 O O . LEU A 1 196 ? 20.942 26.098 75.256 1.00 38.22 196 LEU A O 1
ATOM 1468 N N . SER A 1 197 ? 23.062 25.416 75.368 1.00 36.42 197 SER A N 1
ATOM 1469 C CA . SER A 1 197 ? 23.525 26.734 75.835 1.00 36.53 197 SER A CA 1
ATOM 1470 C C . SER A 1 197 ? 23.153 27.831 74.849 1.00 35.80 197 SER A C 1
ATOM 1471 O O . SER A 1 197 ? 22.504 28.795 75.208 1.00 40.15 197 SER A O 1
ATOM 1474 N N . ILE A 1 198 ? 23.526 27.658 73.585 1.00 39.91 198 ILE A N 1
ATOM 1475 C CA . ILE A 1 198 ? 23.185 28.621 72.532 1.00 35.38 198 ILE A CA 1
ATOM 1476 C C . ILE A 1 198 ? 21.687 28.701 72.292 1.00 34.31 198 ILE A C 1
ATOM 1477 O O . ILE A 1 198 ? 21.107 29.828 72.143 1.00 35.98 198 ILE A O 1
ATOM 1490 N N . ALA A 1 200 ? 19.123 28.298 74.207 1.00 33.80 200 ALA A N 1
ATOM 1491 C CA . ALA A 1 200 ? 18.360 29.030 75.212 1.00 27.44 200 ALA A CA 1
ATOM 1492 C C . ALA A 1 200 ? 18.846 30.476 75.344 1.00 37.27 200 ALA A C 1
ATOM 1493 O O . ALA A 1 200 ? 18.047 31.409 75.491 1.00 37.16 200 ALA A O 1
ATOM 1495 N N . GLN A 1 201 ? 20.159 30.658 75.277 1.00 35.59 201 GLN A N 1
ATOM 1496 C CA . GLN A 1 201 ? 20.764 31.951 75.561 1.00 35.88 201 GLN A CA 1
ATOM 1497 C C . GLN A 1 201 ? 20.635 32.974 74.434 1.00 36.04 201 GLN A C 1
ATOM 1498 O O . GLN A 1 201 ? 20.704 34.171 74.672 1.00 38.23 201 GLN A O 1
ATOM 1504 N N . TYR A 1 202 ? 20.459 32.515 73.201 1.00 35.07 202 TYR A N 1
ATOM 1505 C CA . TYR A 1 202 ? 20.216 33.462 72.114 1.00 34.53 202 TYR A CA 1
ATOM 1506 C C . TYR A 1 202 ? 18.806 34.059 72.174 1.00 38.99 202 TYR A C 1
ATOM 1507 O O . TYR A 1 202 ? 18.558 35.136 71.621 1.00 40.96 202 TYR A O 1
ATOM 1516 N N . LEU A 1 203 ? 17.898 33.355 72.857 1.00 39.45 203 LEU A N 1
ATOM 1517 C CA . LEU A 1 203 ? 16.488 33.725 72.929 1.00 35.11 203 LEU A CA 1
ATOM 1518 C C . LEU A 1 203 ? 16.055 34.203 74.316 1.00 35.79 203 LEU A C 1
ATOM 1519 O O . LEU A 1 203 ? 15.063 34.943 74.453 1.00 41.45 203 LEU A O 1
ATOM 1524 N N . CYS A 1 204 ? 16.778 33.781 75.358 1.00 40.72 204 CYS A N 1
ATOM 1525 C CA . CYS A 1 204 ? 16.362 34.095 76.748 1.00 42.22 204 CYS A CA 1
ATOM 1526 C C . CYS A 1 204 ? 17.530 34.557 77.578 1.00 44.85 204 CYS A C 1
ATOM 1527 O O . CYS A 1 204 ? 18.668 34.178 77.309 1.00 45.02 204 CYS A O 1
ATOM 1530 N N . ASN A 1 205 ? 17.240 35.331 78.628 1.00 50.41 205 ASN A N 1
ATOM 1531 C CA . ASN A 1 205 ? 18.141 35.425 79.768 1.00 44.10 205 ASN A CA 1
ATOM 1532 C C . ASN A 1 205 ? 17.900 34.207 80.655 1.00 42.16 205 ASN A C 1
ATOM 1533 O O . ASN A 1 205 ? 16.757 33.923 81.034 1.00 41.05 205 ASN A O 1
ATOM 1538 N N . VAL A 1 206 ? 18.962 33.492 81.010 1.00 39.95 206 VAL A N 1
ATOM 1539 C CA . VAL A 1 206 ? 18.805 32.203 81.694 1.00 42.12 206 VAL A CA 1
ATOM 1540 C C . VAL A 1 206 ? 19.593 32.244 83.010 1.00 48.50 206 VAL A C 1
ATOM 1541 O O . VAL A 1 206 ? 20.751 32.662 83.031 1.00 48.87 206 VAL A O 1
ATOM 1545 N N . GLU A 1 207 ? 18.972 31.851 84.121 1.00 44.26 207 GLU A N 1
ATOM 1546 C CA . GLU A 1 207 ? 19.674 31.820 85.407 1.00 44.17 207 GLU A CA 1
ATOM 1547 C C . GLU A 1 207 ? 19.419 30.516 86.148 1.00 41.88 207 GLU A C 1
ATOM 1548 O O . GLU A 1 207 ? 18.299 30.050 86.217 1.00 45.81 207 GLU A O 1
ATOM 1554 N N . HIS A 1 208 ? 20.476 29.922 86.682 1.00 45.02 208 HIS A N 1
ATOM 1555 C CA . HIS A 1 208 ? 20.344 28.701 87.435 1.00 48.16 208 HIS A CA 1
ATOM 1556 C C . HIS A 1 208 ? 20.104 29.183 88.857 1.00 49.02 208 HIS A C 1
ATOM 1557 O O . HIS A 1 208 ? 21.027 29.675 89.474 1.00 51.89 208 HIS A O 1
ATOM 1564 N N . LEU A 1 209 ? 18.874 29.045 89.355 1.00 45.49 209 LEU A N 1
ATOM 1565 C CA . LEU A 1 209 ? 18.501 29.570 90.671 1.00 48.40 209 LEU A CA 1
ATOM 1566 C C . LEU A 1 209 ? 19.136 28.800 91.808 1.00 50.56 209 LEU A C 1
ATOM 1567 O O . LEU A 1 209 ? 19.718 29.404 92.699 1.00 52.12 209 LEU A O 1
ATOM 1572 N N . PHE A 1 210 ? 19.014 27.475 91.783 1.00 45.61 210 PHE A N 1
ATOM 1573 C CA . PHE A 1 210 ? 19.678 26.622 92.780 1.00 46.83 210 PHE A CA 1
ATOM 1574 C C . PHE A 1 210 ? 19.586 25.131 92.417 1.00 49.66 210 PHE A C 1
ATOM 1575 O O . PHE A 1 210 ? 18.912 24.763 91.453 1.00 46.41 210 PHE A O 1
ATOM 1583 N N . THR A 1 211 ? 20.279 24.277 93.163 1.00 47.89 211 THR A N 1
ATOM 1584 C CA . THR A 1 211 ? 20.224 22.842 92.877 1.00 52.28 211 THR A CA 1
ATOM 1585 C C . THR A 1 211 ? 19.614 22.075 94.054 1.00 54.06 211 THR A C 1
ATOM 1586 O O . THR A 1 211 ? 19.882 22.400 95.200 1.00 60.68 211 THR A O 1
ATOM 1590 N N . ILE A 1 212 ? 18.766 21.087 93.767 1.00 45.96 212 ILE A N 1
ATOM 1591 C CA . ILE A 1 212 ? 18.161 20.301 94.820 1.00 48.92 212 ILE A CA 1
ATOM 1592 C C . ILE A 1 212 ? 18.761 18.922 94.718 1.00 52.94 212 ILE A C 1
ATOM 1593 O O . ILE A 1 212 ? 18.802 18.353 93.632 1.00 49.81 212 ILE A O 1
ATOM 1598 N N . PRO A 1 213 ? 19.224 18.376 95.847 1.00 59.89 213 PRO A N 1
ATOM 1599 C CA . PRO A 1 213 ? 19.813 17.033 95.859 1.00 59.20 213 PRO A CA 1
ATOM 1600 C C . PRO A 1 213 ? 18.772 15.993 95.491 1.00 58.78 213 PRO A C 1
ATOM 1601 O O . PRO A 1 213 ? 17.603 16.123 95.891 1.00 55.14 213 PRO A O 1
ATOM 1605 N N . GLY A 1 214 ? 19.190 14.975 94.746 1.00 56.68 214 GLY A N 1
ATOM 1606 C CA . GLY A 1 214 ? 18.288 13.895 94.371 1.00 58.36 214 GLY A CA 1
ATOM 1607 C C . GLY A 1 214 ? 17.586 13.292 95.573 1.00 61.85 214 GLY A C 1
ATOM 1608 O O . GLY A 1 214 ? 16.414 12.921 95.495 1.00 65.21 214 GLY A O 1
ATOM 1609 N N . LYS A 1 215 ? 18.297 13.230 96.696 1.00 63.16 215 LYS A N 1
ATOM 1610 C CA . LYS A 1 215 ? 17.784 12.612 97.921 1.00 64.44 215 LYS A CA 1
ATOM 1611 C C . LYS A 1 215 ? 16.454 13.218 98.322 1.00 69.21 215 LYS A C 1
ATOM 1612 O O . LYS A 1 215 ? 15.668 12.574 99.009 1.00 71.90 215 LYS A O 1
ATOM 1614 N N . ALA A 1 216 ? 16.195 14.444 97.867 1.00 68.27 216 ALA A N 1
ATOM 1615 C CA . ALA A 1 216 ? 15.001 15.183 98.289 1.00 62.58 216 ALA A CA 1
ATOM 1616 C C . ALA A 1 216 ? 13.733 14.717 97.569 1.00 59.63 216 ALA A C 1
ATOM 1617 O O . ALA A 1 216 ? 12.615 15.021 97.999 1.00 61.39 216 ALA A O 1
ATOM 1619 N N . PHE A 1 217 ? 13.908 13.971 96.485 1.00 56.04 217 PHE A N 1
ATOM 1620 C CA . PHE A 1 217 ? 12.783 13.545 95.666 1.00 56.30 217 PHE A CA 1
ATOM 1621 C C . PHE A 1 217 ? 12.443 12.110 95.974 1.00 63.98 217 PHE A C 1
ATOM 1622 O O . PHE A 1 217 ? 13.289 11.355 96.458 1.00 63.05 217 PHE A O 1
ATOM 1630 N N . VAL A 1 218 ? 11.201 11.744 95.666 1.00 68.71 218 VAL A N 1
ATOM 1631 C CA . VAL A 1 218 ? 10.729 10.371 95.759 1.00 69.42 218 VAL A CA 1
ATOM 1632 C C . VAL A 1 218 ? 10.081 10.016 94.435 1.00 69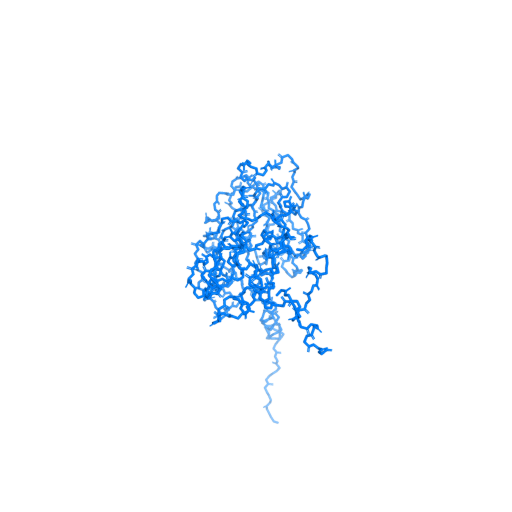.19 218 VAL A C 1
ATOM 1633 O O . VAL A 1 218 ? 9.220 10.748 93.965 1.00 70.91 218 VAL A O 1
ATOM 1637 N N . PRO A 1 219 ? 10.524 8.927 93.792 1.00 74.17 219 PRO A N 1
ATOM 1638 C CA . PRO A 1 219 ? 11.701 8.126 94.133 1.00 76.49 219 PRO A CA 1
ATOM 1639 C C . PRO A 1 219 ? 12.977 8.956 93.967 1.00 76.10 219 PRO A C 1
ATOM 1640 O O . PRO A 1 219 ? 12.942 10.019 93.341 1.00 73.36 219 PRO A O 1
ATOM 1644 N N . LYS A 1 220 ? 14.080 8.494 94.547 1.00 74.86 220 LYS A N 1
ATOM 1645 C CA . LYS A 1 220 ? 15.345 9.195 94.414 1.00 73.70 220 LYS A CA 1
ATOM 1646 C C . LYS A 1 220 ? 15.888 8.927 93.025 1.00 73.30 220 LYS A C 1
ATOM 1647 O O . LYS A 1 220 ? 16.153 7.773 92.677 1.00 78.44 220 LYS A O 1
ATOM 1651 N N . PRO A 1 221 ? 16.036 9.992 92.215 1.00 68.52 221 PRO A N 1
ATOM 1652 C CA . PRO A 1 221 ? 16.696 9.862 90.917 1.00 61.60 221 PRO A CA 1
ATOM 1653 C C . PRO A 1 221 ? 18.180 9.675 91.191 1.00 68.30 221 PRO A C 1
ATOM 1654 O O . PRO A 1 221 ? 18.619 9.825 92.338 1.00 68.12 221 PRO A O 1
ATOM 1658 N N . LYS A 1 222 ? 18.952 9.384 90.154 1.00 74.42 222 LYS A N 1
ATOM 1659 C CA . LYS A 1 222 ? 20.380 9.117 90.298 1.00 80.52 222 LYS A CA 1
ATOM 1660 C C . LYS A 1 222 ? 21.195 10.405 90.118 1.00 74.56 222 LYS A C 1
ATOM 1661 O O . LYS A 1 222 ? 22.417 10.403 90.250 1.00 78.95 222 LYS A O 1
ATOM 1667 N N . VAL A 1 223 ? 20.514 11.508 89.830 1.00 67.84 223 VAL A N 1
ATOM 1668 C CA . VAL A 1 223 ? 21.190 12.801 89.680 1.00 65.56 223 VAL A CA 1
ATOM 1669 C C . VAL A 1 223 ? 20.553 13.892 90.536 1.00 61.48 223 VAL A C 1
ATOM 1670 O O . VAL A 1 223 ? 19.494 13.686 91.130 1.00 62.92 223 VAL A O 1
ATOM 1674 N N . ASP A 1 224 ? 21.198 15.055 90.599 1.00 54.10 224 ASP A N 1
ATOM 1675 C CA . ASP A 1 224 ? 20.612 16.183 91.298 1.00 50.78 224 ASP A CA 1
ATOM 1676 C C . ASP A 1 224 ? 19.687 16.917 90.331 1.00 52.43 224 ASP A C 1
ATOM 1677 O O . ASP A 1 224 ? 19.632 16.584 89.141 1.00 53.78 224 ASP A O 1
ATOM 1682 N N . VAL A 1 225 ? 18.941 17.893 90.840 1.00 51.16 225 VAL A N 1
ATOM 1683 C CA . VAL A 1 225 ? 17.953 18.600 90.036 1.00 49.34 225 VAL A CA 1
ATOM 1684 C C . VAL A 1 225 ? 18.199 20.130 90.056 1.00 50.98 225 VAL A C 1
ATOM 1685 O O . VAL A 1 225 ? 18.297 20.752 91.111 1.00 49.32 225 VAL A O 1
ATOM 1689 N N . GLY A 1 226 ? 18.342 20.721 88.872 1.00 49.74 226 GLY A N 1
ATOM 1690 C CA . GLY A 1 226 ? 18.586 22.144 88.784 1.00 45.92 226 GLY A CA 1
ATOM 1691 C C . GLY A 1 226 ? 17.296 22.928 88.606 1.00 44.33 226 GLY A C 1
ATOM 1692 O O . GLY A 1 226 ? 16.422 22.546 87.828 1.00 43.04 226 GLY A O 1
ATOM 1693 N N . VAL A 1 227 ? 17.175 24.040 89.323 1.00 42.97 227 VAL A N 1
ATOM 1694 C CA . VAL A 1 227 ? 16.029 24.918 89.127 1.00 40.39 227 VAL A CA 1
ATOM 1695 C C . VAL A 1 227 ? 16.485 26.105 88.296 1.00 37.88 227 VAL A C 1
ATOM 1696 O O . VAL A 1 227 ? 17.403 26.818 88.690 1.00 40.84 227 VAL A O 1
ATOM 1700 N N . VAL A 1 228 ? 15.868 26.280 87.124 1.00 38.34 228 VAL A N 1
ATOM 1701 C CA . VAL A 1 228 ? 16.301 27.290 86.166 1.00 41.46 228 VAL A CA 1
ATOM 1702 C C . VAL A 1 228 ? 15.181 28.274 85.841 1.00 41.31 228 VAL A C 1
ATOM 1703 O O . VAL A 1 228 ? 14.044 27.859 85.665 1.00 41.87 228 VAL A O 1
ATOM 1707 N N . HIS A 1 229 ? 15.518 29.572 85.804 1.00 40.32 229 HIS A N 1
ATOM 1708 C CA . HIS A 1 229 ? 14.589 30.641 85.444 1.00 38.55 229 HIS A CA 1
ATOM 1709 C C . HIS A 1 229 ? 14.956 31.225 84.067 1.00 38.87 229 HIS A C 1
ATOM 1710 O O . HIS A 1 229 ? 16.120 31.538 83.787 1.00 40.79 229 HIS A O 1
ATOM 1717 N N . LEU A 1 230 ? 13.955 31.361 83.207 1.00 38.46 230 LEU A N 1
ATOM 1718 C CA . LEU A 1 230 ? 14.164 31.891 81.874 1.00 39.01 230 LEU A CA 1
ATOM 1719 C C . LEU A 1 230 ? 13.179 33.011 81.607 1.00 41.60 230 LEU A C 1
ATOM 1720 O O . LEU A 1 230 ? 11.983 32.867 81.862 1.00 43.08 230 LEU A O 1
ATOM 1725 N N . THR A 1 231 ? 13.700 34.124 81.094 1.00 35.66 231 THR A N 1
ATOM 1726 C CA . THR A 1 231 ? 12.885 35.215 80.597 1.00 40.51 231 THR A CA 1
ATOM 1727 C C . THR A 1 231 ? 13.291 35.537 79.160 1.00 43.30 231 THR A C 1
ATOM 1728 O O . THR A 1 231 ? 14.461 35.825 78.895 1.00 44.56 231 THR A O 1
ATOM 1732 N N . PRO A 1 232 ? 12.330 35.469 78.216 1.00 37.71 232 PRO A N 1
ATOM 1733 C CA . PRO A 1 232 ? 12.630 35.772 76.814 1.00 38.61 232 PRO A CA 1
ATOM 1734 C C . PRO A 1 232 ? 13.267 37.128 76.667 1.00 39.06 232 PRO A C 1
ATOM 1735 O O . PRO A 1 232 ? 12.900 38.035 77.392 1.00 39.92 232 PRO A O 1
ATOM 1739 N N . LEU A 1 233 ? 14.217 37.251 75.747 1.00 39.85 233 LEU A N 1
ATOM 1740 C CA . LEU A 1 233 ? 14.904 38.512 75.509 1.00 45.66 233 LEU A CA 1
ATOM 1741 C C . LEU A 1 233 ? 14.062 39.490 74.699 1.00 41.74 233 LEU A C 1
ATOM 1742 O O . LEU A 1 233 ? 13.393 39.103 73.747 1.00 41.02 233 LEU A O 1
ATOM 1747 N N . ILE A 1 234 ? 14.148 40.773 75.008 1.00 45.44 234 ILE A N 1
ATOM 1748 C CA . ILE A 1 234 ? 13.510 41.718 74.107 1.00 45.14 234 ILE A CA 1
ATOM 1749 C C . ILE A 1 234 ? 14.094 41.632 72.714 1.00 43.71 234 ILE A C 1
ATOM 1750 O O . ILE A 1 234 ? 13.352 41.497 71.747 1.00 45.98 234 ILE A O 1
ATOM 1755 N N . GLU A 1 235 ? 15.419 41.714 72.608 1.00 49.04 235 GLU A N 1
ATOM 1756 C CA A GLU A 1 235 ? 16.101 41.588 71.315 0.48 51.73 235 GLU A CA 1
ATOM 1757 C CA B GLU A 1 235 ? 16.091 41.580 71.316 0.52 51.67 235 GLU A CA 1
ATOM 1758 C C . GLU A 1 235 ? 16.894 40.280 71.254 1.00 49.40 235 GLU A C 1
ATOM 1759 O O . GLU A 1 235 ? 17.953 40.179 71.863 1.00 45.52 235 GLU A O 1
ATOM 1770 N N . PRO A 1 236 ? 16.384 39.267 70.521 1.00 49.89 236 PRO A N 1
ATOM 1771 C CA . PRO A 1 236 ? 17.144 37.995 70.473 1.00 42.92 236 PRO A CA 1
ATOM 1772 C C . PRO A 1 236 ? 18.498 38.181 69.796 1.00 42.05 236 PRO A C 1
ATOM 1773 O O . PRO A 1 236 ? 18.619 39.062 68.930 1.00 40.68 236 PRO A O 1
ATOM 1777 N N . LYS A 1 237 ? 19.488 37.370 70.176 1.00 38.90 237 LYS A N 1
ATOM 1778 C CA . LYS A 1 237 ? 20.857 37.570 69.723 1.00 41.07 237 LYS A CA 1
ATOM 1779 C C . LYS A 1 237 ? 21.087 37.075 68.285 1.00 40.24 237 LYS A C 1
ATOM 1780 O O . LYS A 1 237 ? 22.139 37.266 67.716 1.00 43.57 237 LYS A O 1
ATOM 1786 N N . ILE A 1 238 ? 20.124 36.382 67.708 1.00 41.13 238 ILE A N 1
ATOM 1787 C CA . ILE A 1 238 ? 20.281 35.951 66.326 1.00 37.48 238 ILE A CA 1
ATOM 1788 C C . ILE A 1 238 ? 18.912 36.077 65.709 1.00 40.51 238 ILE A C 1
ATOM 1789 O O . ILE A 1 238 ? 17.936 35.665 66.320 1.00 41.06 238 ILE A O 1
ATOM 1794 N N . LYS A 1 239 ? 18.824 36.652 64.519 1.00 38.28 239 LYS A N 1
ATOM 1795 C CA . LYS A 1 239 ? 17.516 36.840 63.898 1.00 42.55 239 LYS A CA 1
ATOM 1796 C C . LYS A 1 239 ? 17.416 36.048 62.610 1.00 40.25 239 LYS A C 1
ATOM 1797 O O . LYS A 1 239 ? 17.556 36.603 61.523 1.00 37.42 239 LYS A O 1
ATOM 1803 N N . GLN A 1 240 ? 17.191 34.746 62.753 1.00 32.25 240 GLN A N 1
ATOM 1804 C CA . GLN A 1 240 ? 17.103 33.831 61.629 1.00 29.25 240 GLN A CA 1
ATOM 1805 C C . GLN A 1 240 ? 16.077 32.781 62.102 1.00 35.65 240 GLN A C 1
ATOM 1806 O O . GLN A 1 240 ? 15.920 32.593 63.286 1.00 35.71 240 GLN A O 1
ATOM 1812 N N . PRO A 1 241 ? 15.396 32.099 61.195 1.00 41.50 241 PRO A N 1
ATOM 1813 C CA . PRO A 1 241 ? 14.457 31.074 61.666 1.00 33.32 241 PRO A CA 1
ATOM 1814 C C . PRO A 1 241 ? 15.046 30.076 62.675 1.00 31.84 241 PRO A C 1
ATOM 1815 O O . PRO A 1 241 ? 16.142 29.547 62.487 1.00 37.05 241 PRO A O 1
ATOM 1819 N N . PHE A 1 242 ? 14.270 29.759 63.707 1.00 40.58 242 PHE A N 1
ATOM 1820 C CA . PHE A 1 242 ? 14.684 28.764 64.684 1.00 32.30 242 PHE A CA 1
ATOM 1821 C C . PHE A 1 242 ? 15.325 27.511 64.083 1.00 30.09 242 PHE A C 1
ATOM 1822 O O . PHE A 1 242 ? 16.362 27.071 64.568 1.00 29.96 242 PHE A O 1
ATOM 1830 N N . LYS A 1 243 ? 14.703 26.928 63.050 1.00 32.66 243 LYS A N 1
ATOM 1831 C CA . LYS A 1 243 ? 15.230 25.691 62.470 1.00 32.14 243 LYS A CA 1
ATOM 1832 C C . LYS A 1 243 ? 16.595 25.904 61.811 1.00 36.35 243 LYS A C 1
ATOM 1833 O O . LYS A 1 243 ? 17.400 24.979 61.751 1.00 30.17 243 LYS A O 1
ATOM 1839 N N . LEU A 1 244 ? 16.864 27.121 61.316 1.00 33.07 244 LEU A N 1
ATOM 1840 C CA . LEU A 1 244 ? 18.171 27.389 60.734 1.00 30.92 244 LEU A CA 1
ATOM 1841 C C . LEU A 1 244 ? 19.221 27.413 61.829 1.00 35.71 244 LEU A C 1
ATOM 1842 O O . LEU A 1 244 ? 20.271 26.722 61.736 1.00 33.77 244 LEU A O 1
ATOM 1847 N N . VAL A 1 245 ? 18.944 28.186 62.882 1.00 32.97 245 VAL A N 1
ATOM 1848 C CA . VAL A 1 245 ? 19.873 28.295 64.002 1.00 32.04 245 VAL A CA 1
ATOM 1849 C C . VAL A 1 245 ? 20.118 26.888 64.589 1.00 28.19 245 VAL A C 1
ATOM 1850 O O . VAL A 1 245 ? 21.254 26.491 64.866 1.00 32.27 245 VAL A O 1
ATOM 1854 N N . GLU A 1 246 ? 19.045 26.157 64.804 1.00 31.89 246 GLU A N 1
ATOM 1855 C CA . GLU A 1 246 ? 19.166 24.815 65.375 1.00 33.36 246 GLU A CA 1
ATOM 1856 C C . GLU A 1 246 ? 20.109 23.956 64.517 1.00 30.92 246 GLU A C 1
ATOM 1857 O O . GLU A 1 246 ? 20.958 23.243 65.034 1.00 31.93 246 GLU A O 1
ATOM 1863 N N . LYS A 1 247 ? 19.986 24.051 63.200 1.00 30.82 247 LYS A N 1
ATOM 1864 C CA . LYS A 1 247 ? 20.819 23.214 62.324 1.00 27.80 247 LYS A CA 1
ATOM 1865 C C . LYS A 1 247 ? 22.292 23.605 62.374 1.00 33.98 247 LYS A C 1
ATOM 1866 O O . LYS A 1 247 ? 23.165 22.730 62.441 1.00 32.20 247 LYS A O 1
ATOM 1872 N N . VAL A 1 248 ? 22.590 24.907 62.305 1.00 26.99 248 VAL A N 1
ATOM 1873 C CA . VAL A 1 248 ? 23.957 25.309 62.429 1.00 29.22 248 VAL A CA 1
ATOM 1874 C C . VAL A 1 248 ? 24.585 24.912 63.765 1.00 30.30 248 VAL A C 1
ATOM 1875 O O . VAL A 1 248 ? 25.735 24.388 63.825 1.00 32.10 248 VAL A O 1
ATOM 1879 N N . VAL A 1 249 ? 23.850 25.183 64.839 1.00 34.56 249 VAL A N 1
ATOM 1880 C CA . VAL A 1 249 ? 24.340 24.894 66.176 1.00 33.55 249 VAL A CA 1
ATOM 1881 C C . VAL A 1 249 ? 24.542 23.394 66.342 1.00 30.26 249 VAL A C 1
ATOM 1882 O O . VAL A 1 249 ? 25.559 22.944 66.891 1.00 32.71 249 VAL A O 1
ATOM 1886 N N . GLN A 1 250 ? 23.594 22.602 65.845 1.00 31.42 250 GLN A N 1
ATOM 1887 C CA . GLN A 1 250 ? 23.722 21.152 66.021 1.00 40.17 250 GLN A CA 1
ATOM 1888 C C . GLN A 1 250 ? 24.957 20.637 65.247 1.00 36.77 250 GLN A C 1
ATOM 1889 O O . GLN A 1 250 ? 25.665 19.760 65.721 1.00 33.86 250 GLN A O 1
ATOM 1895 N N . ASN A 1 251 ? 25.211 21.193 64.065 1.00 29.73 251 ASN A N 1
ATOM 1896 C CA . ASN A 1 251 ? 26.368 20.787 63.302 1.00 35.01 251 ASN A CA 1
ATOM 1897 C C . ASN A 1 251 ? 27.667 21.290 63.898 1.00 35.45 251 ASN A C 1
ATOM 1898 O O . ASN A 1 251 ? 28.686 20.615 63.865 1.00 39.24 251 ASN A O 1
ATOM 1903 N N . ALA A 1 252 ? 27.627 22.459 64.485 1.00 35.78 252 ALA A N 1
ATOM 1904 C CA . ALA A 1 252 ? 28.828 23.022 65.051 1.00 35.90 252 ALA A CA 1
ATOM 1905 C C . ALA A 1 252 ? 29.346 22.143 66.190 1.00 37.32 252 ALA A C 1
ATOM 1906 O O . ALA A 1 252 ? 30.569 21.967 66.353 1.00 38.03 252 ALA A O 1
ATOM 1908 N N . PHE A 1 253 ? 28.414 21.599 66.969 1.00 37.18 253 PHE A N 1
ATOM 1909 C CA . PHE A 1 253 ? 28.740 20.876 68.210 1.00 40.46 253 PHE A CA 1
ATOM 1910 C C . PHE A 1 253 ? 28.879 19.367 68.075 1.00 43.83 253 PHE A C 1
ATOM 1911 O O . PHE A 1 253 ? 29.169 18.722 69.057 1.00 45.44 253 PHE A O 1
ATOM 1919 N N . GLN A 1 254 ? 28.682 18.783 66.896 1.00 37.92 254 GLN A N 1
ATOM 1920 C CA . GLN A 1 254 ? 28.679 17.317 66.861 1.00 42.40 254 GLN A CA 1
ATOM 1921 C C . GLN A 1 254 ? 30.034 16.650 67.149 1.00 48.05 254 GLN A C 1
ATOM 1922 O O . GLN A 1 254 ? 30.066 15.516 67.607 1.00 50.68 254 GLN A O 1
ATOM 1928 N N . PHE A 1 255 ? 31.148 17.327 66.872 1.00 45.78 255 PHE A N 1
ATOM 1929 C CA . PHE A 1 255 ? 32.462 16.747 67.178 1.00 47.34 255 PHE A CA 1
ATOM 1930 C C . PHE A 1 255 ? 33.210 17.640 68.163 1.00 49.30 255 PHE A C 1
ATOM 1931 O O . PHE A 1 255 ? 33.949 18.552 67.750 1.00 48.18 255 PHE A O 1
ATOM 1939 N N . ARG A 1 256 ? 33.024 17.384 69.454 1.00 52.40 256 ARG A N 1
ATOM 1940 C CA . ARG A 1 256 ? 33.496 18.322 70.473 1.00 57.50 256 ARG A CA 1
ATOM 1941 C C . ARG A 1 256 ? 35.012 18.522 70.600 1.00 57.33 256 ARG A C 1
ATOM 1942 O O . ARG A 1 256 ? 35.449 19.592 71.025 1.00 60.41 256 ARG A O 1
ATOM 1950 N N . ARG A 1 257 ? 35.821 17.525 70.255 1.00 49.40 257 ARG A N 1
ATOM 1951 C CA . ARG A 1 257 ? 37.239 17.702 70.436 1.00 50.69 257 ARG A CA 1
ATOM 1952 C C . ARG A 1 257 ? 37.977 18.054 69.132 1.00 50.82 257 ARG A C 1
ATOM 1953 O O . ARG A 1 257 ? 39.197 18.055 69.093 1.00 56.97 257 ARG A O 1
ATOM 1955 N N . LYS A 1 258 ? 37.237 18.385 68.081 1.00 45.00 258 LYS A N 1
ATOM 1956 C CA . LYS A 1 258 ? 37.854 18.744 66.801 1.00 46.22 258 LYS A CA 1
ATOM 1957 C C . LYS A 1 258 ? 37.654 20.214 66.505 1.00 41.63 258 LYS A C 1
ATOM 1958 O O . LYS A 1 258 ? 36.761 20.842 67.059 1.00 46.62 258 LYS A O 1
ATOM 1964 N N . TYR A 1 259 ? 38.467 20.753 65.603 1.00 40.49 259 TYR A N 1
ATOM 1965 C CA . TYR A 1 259 ? 38.249 22.097 65.077 1.00 39.72 259 TYR A CA 1
ATOM 1966 C C . TYR A 1 259 ? 36.804 22.250 64.638 1.00 39.88 259 TYR A C 1
ATOM 1967 O O . TYR A 1 259 ? 36.229 21.344 64.065 1.00 43.86 259 TYR A O 1
ATOM 1976 N N . CYS A 1 260 ? 36.189 23.397 64.884 1.00 41.22 260 CYS A N 1
ATOM 1977 C CA . CYS A 1 260 ? 34.795 23.552 64.503 1.00 37.72 260 CYS A CA 1
ATOM 1978 C C . CYS A 1 260 ? 34.548 23.397 62.974 1.00 40.36 260 CYS A C 1
ATOM 1979 O O . CYS A 1 260 ? 33.437 23.069 62.576 1.00 41.59 260 CYS A O 1
ATOM 1982 N N . HIS A 1 261 ? 35.590 23.564 62.141 1.00 32.44 261 HIS A N 1
ATOM 1983 C CA . HIS A 1 261 ? 35.526 23.392 60.691 1.00 29.89 261 HIS A CA 1
ATOM 1984 C C . HIS A 1 261 ? 34.961 22.014 60.412 1.00 31.50 261 HIS A C 1
ATOM 1985 O O . HIS A 1 261 ? 34.229 21.814 59.447 1.00 34.54 261 HIS A O 1
ATOM 1992 N N . ARG A 1 262 ? 35.306 21.048 61.272 1.00 33.37 262 ARG A N 1
ATOM 1993 C CA . ARG A 1 262 ? 34.905 19.682 60.981 1.00 35.62 262 ARG A CA 1
ATOM 1994 C C . ARG A 1 262 ? 33.392 19.570 61.088 1.00 41.12 262 ARG A C 1
ATOM 1995 O O . ARG A 1 262 ? 32.773 18.950 60.236 1.00 41.67 262 ARG A O 1
ATOM 2003 N N . GLY A 1 263 ? 32.797 20.179 62.117 1.00 39.86 263 GLY A N 1
ATOM 2004 C CA . GLY A 1 263 ? 31.365 20.038 62.356 1.00 35.28 263 GLY A CA 1
ATOM 2005 C C . GLY A 1 263 ? 30.572 20.864 61.370 1.00 35.46 263 GLY A C 1
ATOM 2006 O O . GLY A 1 263 ? 29.592 20.409 60.788 1.00 34.39 263 GLY A O 1
ATOM 2007 N N . LEU A 1 264 ? 31.016 22.095 61.169 1.00 30.81 264 LEU A N 1
ATOM 2008 C CA . LEU A 1 264 ? 30.282 23.003 60.333 1.00 37.38 264 LEU A CA 1
ATOM 2009 C C . LEU A 1 264 ? 30.355 22.537 58.873 1.00 32.11 264 LEU A C 1
ATOM 2010 O O . LEU A 1 264 ? 29.478 22.838 58.080 1.00 31.76 264 LEU A O 1
ATOM 2015 N N . GLY A 1 265 ? 31.417 21.823 58.520 1.00 35.05 265 GLY A N 1
ATOM 2016 C CA . GLY A 1 265 ? 31.563 21.343 57.158 1.00 31.10 265 GLY A CA 1
ATOM 2017 C C . GLY A 1 265 ? 30.429 20.413 56.773 1.00 34.13 265 GLY A C 1
ATOM 2018 O O . GLY A 1 265 ? 30.139 20.269 55.573 1.00 34.37 265 GLY A O 1
ATOM 2027 N N . LEU A 1 267 ? 27.469 20.833 57.071 1.00 27.66 267 LEU A N 1
ATOM 2028 C CA . LEU A 1 267 ? 26.384 21.550 56.417 1.00 29.99 267 LEU A CA 1
ATOM 2029 C C . LEU A 1 267 ? 26.436 21.448 54.863 1.00 31.22 267 LEU A C 1
ATOM 2030 O O . LEU A 1 267 ? 25.472 21.783 54.209 1.00 27.46 267 LEU A O 1
ATOM 2035 N N . PHE A 1 268 ? 27.543 20.996 54.260 1.00 31.19 268 PHE A N 1
ATOM 2036 C CA . PHE A 1 268 ? 27.712 21.129 52.808 1.00 24.11 268 PHE A CA 1
ATOM 2037 C C . PHE A 1 268 ? 27.979 19.786 52.140 1.00 34.53 268 PHE A C 1
ATOM 2038 O O . PHE A 1 268 ? 28.678 18.937 52.695 1.00 31.93 268 PHE A O 1
ATOM 2046 N N . PRO A 1 269 ? 27.435 19.588 50.939 1.00 32.94 269 PRO A N 1
ATOM 2047 C CA . PRO A 1 269 ? 27.724 18.346 50.223 1.00 32.49 269 PRO A CA 1
ATOM 2048 C C . PRO A 1 269 ? 29.216 18.200 50.066 1.00 35.64 269 PRO A C 1
ATOM 2049 O O . PRO A 1 269 ? 29.919 19.218 49.956 1.00 30.71 269 PRO A O 1
ATOM 2053 N N . GLU A 1 270 ? 29.695 16.962 50.014 1.00 35.83 270 GLU A N 1
ATOM 2054 C CA . GLU A 1 270 ? 31.122 16.738 49.880 1.00 39.11 270 GLU A CA 1
ATOM 2055 C C . GLU A 1 270 ? 31.770 17.476 48.728 1.00 38.29 270 GLU A C 1
ATOM 2056 O O . GLU A 1 270 ? 32.909 17.895 48.852 1.00 36.55 270 GLU A O 1
ATOM 2062 N N . ALA A 1 271 ? 31.053 17.622 47.613 1.00 36.56 271 ALA A N 1
ATOM 2063 C CA . ALA A 1 271 ? 31.677 18.152 46.417 1.00 40.06 271 ALA A CA 1
ATOM 2064 C C . ALA A 1 271 ? 32.030 19.617 46.568 1.00 44.73 271 ALA A C 1
ATOM 2065 O O . ALA A 1 271 ? 32.898 20.107 45.871 1.00 46.69 271 ALA A O 1
ATOM 2067 N N . GLN A 1 272 ? 31.363 20.322 47.465 1.00 38.44 272 GLN A N 1
ATOM 2068 C CA . GLN A 1 272 ? 31.702 21.717 47.655 1.00 35.90 272 GLN A CA 1
ATOM 2069 C C . GLN A 1 272 ? 32.227 21.977 49.072 1.00 38.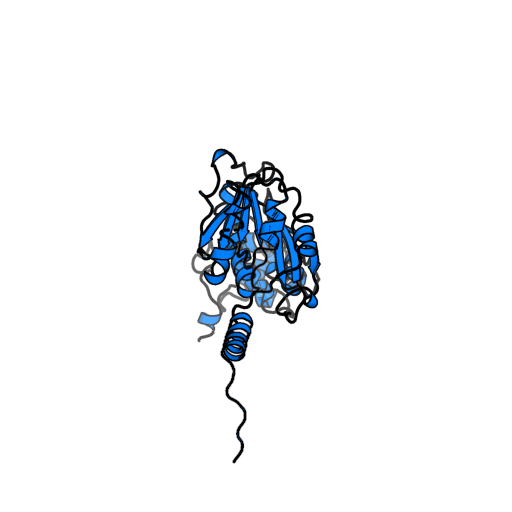16 272 GLN A C 1
ATOM 2070 O O . GLN A 1 272 ? 32.417 23.146 49.480 1.00 33.13 272 GLN A O 1
ATOM 2076 N N . ARG A 1 273 ? 32.440 20.911 49.846 1.00 29.31 273 ARG A N 1
ATOM 2077 C CA . ARG A 1 273 ? 32.677 21.100 51.278 1.00 30.31 273 ARG A CA 1
ATOM 2078 C C . ARG A 1 273 ? 33.965 21.867 51.652 1.00 35.49 273 ARG A C 1
ATOM 2079 O O . ARG A 1 273 ? 33.939 22.679 52.574 1.00 33.14 273 ARG A O 1
ATOM 2087 N N . LEU A 1 274 ? 35.070 21.611 50.949 1.00 35.25 274 LEU A N 1
ATOM 2088 C CA A LEU A 1 274 ? 36.333 22.321 51.184 0.49 36.24 274 LEU A CA 1
ATOM 2089 C CA B LEU A 1 274 ? 36.312 22.314 51.227 0.51 36.63 274 LEU A CA 1
ATOM 2090 C C . LEU A 1 274 ? 36.132 23.816 50.990 1.00 35.17 274 LEU A C 1
ATOM 2091 O O . LEU A 1 274 ? 36.381 24.628 51.894 1.00 32.57 274 LEU A O 1
ATOM 2100 N N . GLU A 1 275 ? 35.665 24.178 49.803 1.00 32.68 275 GLU A N 1
ATOM 2101 C CA . GLU A 1 275 ? 35.476 25.587 49.461 1.00 34.65 275 GLU A CA 1
ATOM 2102 C C . GLU A 1 275 ? 34.400 26.268 50.302 1.00 31.19 275 GLU A C 1
ATOM 2103 O O . GLU A 1 275 ? 34.620 27.360 50.856 1.00 32.30 275 GLU A O 1
ATOM 2109 N N . SER A 1 276 ? 33.225 25.640 50.390 1.00 30.62 276 SER A N 1
ATOM 2110 C CA . SER A 1 276 ? 32.100 26.216 51.106 1.00 27.68 276 SER A CA 1
ATOM 2111 C C . SER A 1 276 ? 32.328 26.373 52.600 1.00 36.26 276 SER A C 1
ATOM 2112 O O . SER A 1 276 ? 31.927 27.399 53.174 1.00 31.53 276 SER A O 1
ATOM 2115 N N . THR A 1 277 ? 32.936 25.365 53.246 1.00 33.60 277 THR A N 1
ATOM 2116 C CA . THR A 1 277 ? 33.156 25.463 54.682 1.00 31.14 277 THR A CA 1
ATOM 2117 C C . THR A 1 277 ? 34.180 26.551 54.962 1.00 33.48 277 THR A C 1
ATOM 2118 O O . THR A 1 277 ? 34.057 27.249 55.954 1.00 30.98 277 THR A O 1
ATOM 2122 N N . GLY A 1 278 ? 35.160 26.685 54.071 1.00 30.92 278 GLY A N 1
ATOM 2123 C CA . GLY A 1 278 ? 36.181 27.722 54.152 1.00 33.30 278 GLY A CA 1
ATOM 2124 C C . GLY A 1 278 ? 35.560 29.098 54.048 1.00 30.95 278 GLY A C 1
ATOM 2125 O O . GLY A 1 278 ? 35.850 29.964 54.859 1.00 39.47 278 GLY A O 1
ATOM 2126 N N . ARG A 1 279 ? 34.739 29.304 53.025 1.00 30.59 279 ARG A N 1
ATOM 2127 C CA . ARG A 1 279 ? 33.961 30.528 52.870 1.00 39.54 279 ARG A CA 1
ATOM 2128 C C . ARG A 1 279 ? 33.040 30.883 54.056 1.00 35.47 279 ARG A C 1
ATOM 2129 O O . ARG A 1 279 ? 32.975 32.057 54.449 1.00 37.67 279 ARG A O 1
ATOM 2137 N N . LEU A 1 280 ? 32.303 29.901 54.592 1.00 32.35 280 LEU A N 1
ATOM 2138 C CA . LEU A 1 280 ? 31.422 30.146 55.716 1.00 29.66 280 LEU A CA 1
ATOM 2139 C C . LEU A 1 280 ? 32.251 30.715 56.859 1.00 34.49 280 LEU A C 1
ATOM 2140 O O . LEU A 1 280 ? 31.899 31.755 57.403 1.00 32.40 280 LEU A O 1
ATOM 2145 N N . LEU A 1 281 ? 33.359 30.062 57.218 1.00 32.63 281 LEU A N 1
ATOM 2146 C CA . LEU A 1 281 ? 34.187 30.580 58.308 1.00 33.64 281 LEU A CA 1
ATOM 2147 C C . LEU A 1 281 ? 34.827 31.919 58.004 1.00 37.62 281 LEU A C 1
ATOM 2148 O O . LEU A 1 281 ? 34.935 32.790 58.879 1.00 41.42 281 LEU A O 1
ATOM 2153 N N . GLN A 1 282 ? 35.228 32.119 56.754 1.00 37.27 282 GLN A N 1
ATOM 2154 C CA . GLN A 1 282 ? 35.899 33.340 56.400 1.00 36.30 282 GLN A CA 1
ATOM 2155 C C . GLN A 1 282 ? 34.935 34.519 56.396 1.00 38.93 282 GLN A C 1
ATOM 2156 O O . GLN A 1 282 ? 35.240 35.536 56.976 1.00 41.35 282 GLN A O 1
ATOM 2162 N N . LEU A 1 283 ? 33.774 34.391 55.746 1.00 35.03 283 LEU A N 1
ATOM 2163 C CA . LEU A 1 283 ? 32.755 35.445 55.787 1.00 33.01 283 LEU A CA 1
ATOM 2164 C C . LEU A 1 283 ? 32.240 35.709 57.198 1.00 40.82 283 LEU A C 1
ATOM 2165 O O . LEU A 1 283 ? 31.919 36.849 57.525 1.00 38.93 283 LEU A O 1
ATOM 2170 N N . ALA A 1 284 ? 32.113 34.655 58.017 1.00 35.92 284 ALA A N 1
ATOM 2171 C CA . ALA A 1 284 ? 31.746 34.823 59.429 1.00 37.31 284 ALA A CA 1
ATOM 2172 C C . ALA A 1 284 ? 32.870 35.400 60.280 1.00 43.25 284 ALA A C 1
ATOM 2173 O O . ALA A 1 284 ? 32.624 35.858 61.393 1.00 44.39 284 ALA A O 1
ATOM 2175 N N . ASP A 1 285 ? 34.100 35.334 59.769 1.00 44.50 285 ASP A N 1
ATOM 2176 C CA . ASP A 1 285 ? 35.284 35.889 60.440 1.00 49.32 285 ASP A CA 1
ATOM 2177 C C . ASP A 1 285 ? 35.593 35.120 61.727 1.00 47.28 285 ASP A C 1
ATOM 2178 O O . ASP A 1 285 ? 35.814 35.711 62.782 1.00 51.88 285 ASP A O 1
ATOM 2183 N N . ILE A 1 286 ? 35.602 33.795 61.619 1.00 43.19 286 ILE A N 1
ATOM 2184 C CA . ILE A 1 286 ? 35.881 32.901 62.739 1.00 42.72 286 ILE A CA 1
ATOM 2185 C C . ILE A 1 286 ? 37.116 32.018 62.454 1.00 44.15 286 ILE A C 1
ATOM 2186 O O . ILE A 1 286 ? 37.302 31.542 61.335 1.00 40.14 286 ILE A O 1
ATOM 2191 N N . ASP A 1 287 ? 37.984 31.845 63.452 1.00 45.03 287 ASP A N 1
ATOM 2192 C CA . ASP A 1 287 ? 39.130 30.941 63.342 1.00 43.10 287 ASP A CA 1
ATOM 2193 C C . ASP A 1 287 ? 38.569 29.534 63.153 1.00 44.16 287 ASP A C 1
ATOM 2194 O O . ASP A 1 287 ? 37.896 29.016 64.048 1.00 44.97 287 ASP A O 1
ATOM 2199 N N . PRO A 1 288 ? 38.864 28.906 62.000 1.00 41.18 288 PRO A N 1
ATOM 2200 C CA . PRO A 1 288 ? 38.388 27.553 61.701 1.00 43.86 288 PRO A CA 1
ATOM 2201 C C . PRO A 1 288 ? 38.934 26.511 62.657 1.00 42.75 288 PRO A C 1
ATOM 2202 O O . PRO A 1 288 ? 38.427 25.398 62.670 1.00 43.24 288 PRO A O 1
ATOM 2206 N N . THR A 1 289 ? 39.908 26.863 63.482 1.00 45.12 289 THR A N 1
ATOM 2207 C CA . THR A 1 289 ? 40.437 25.896 64.444 1.00 45.48 289 THR A CA 1
ATOM 2208 C C . THR A 1 289 ? 39.886 26.056 65.879 1.00 48.74 289 THR A C 1
ATOM 2209 O O . THR A 1 289 ? 40.323 25.374 66.782 1.00 56.57 289 THR A O 1
ATOM 2213 N N . LEU A 1 290 ? 38.936 26.949 66.094 1.00 44.69 290 LEU A N 1
ATOM 2214 C CA . LEU A 1 290 ? 38.280 27.029 67.402 1.00 49.52 290 LEU A CA 1
ATOM 2215 C C . LEU A 1 290 ? 37.545 25.737 67.706 1.00 45.96 290 LEU A C 1
ATOM 2216 O O . LEU A 1 290 ? 36.814 25.251 66.863 1.00 46.36 290 LEU A O 1
ATOM 2221 N N . ARG A 1 291 ? 37.710 25.177 68.906 1.00 45.92 291 ARG A N 1
ATOM 2222 C CA . ARG A 1 291 ? 36.843 24.059 69.292 0.99 44.98 291 ARG A CA 1
ATOM 2223 C C . ARG A 1 291 ? 35.428 24.623 69.552 1.00 45.37 291 ARG A C 1
ATOM 2224 O O . ARG A 1 291 ? 35.284 25.773 69.931 1.00 42.40 291 ARG A O 1
ATOM 2228 N N . PRO A 1 292 ? 34.378 23.831 69.283 1.00 44.50 292 PRO A N 1
ATOM 2229 C CA . PRO A 1 292 ? 32.991 24.305 69.361 1.00 46.59 292 PRO A CA 1
ATOM 2230 C C . PRO A 1 292 ? 32.683 25.028 70.670 1.00 52.04 292 PRO A C 1
ATOM 2231 O O . PRO A 1 292 ? 31.906 25.977 70.697 1.00 49.70 292 PRO A O 1
ATOM 2235 N N . THR A 1 293 ? 33.333 24.621 71.749 1.00 49.23 293 THR A N 1
ATOM 2236 C CA . THR A 1 293 ? 32.982 25.188 73.021 1.00 49.62 293 THR A CA 1
ATOM 2237 C C . THR A 1 293 ? 33.351 26.648 73.132 1.00 49.87 293 THR A C 1
ATOM 2238 O O . THR A 1 293 ? 32.858 27.340 74.017 1.00 51.94 293 THR A O 1
ATOM 2242 N N . HIS A 1 294 ? 34.213 27.120 72.237 1.00 48.03 294 HIS A N 1
ATOM 2243 C CA . HIS A 1 294 ? 34.637 28.512 72.261 1.00 42.75 294 HIS A CA 1
ATOM 2244 C C . HIS A 1 294 ? 33.812 29.356 71.324 1.00 47.76 294 HIS A C 1
ATOM 2245 O O . HIS A 1 294 ? 34.066 30.551 71.188 1.00 47.79 294 HIS A O 1
ATOM 2252 N N . LEU A 1 295 ? 32.796 28.751 70.701 1.00 43.77 295 LEU A N 1
ATOM 2253 C CA . LEU A 1 295 ? 31.9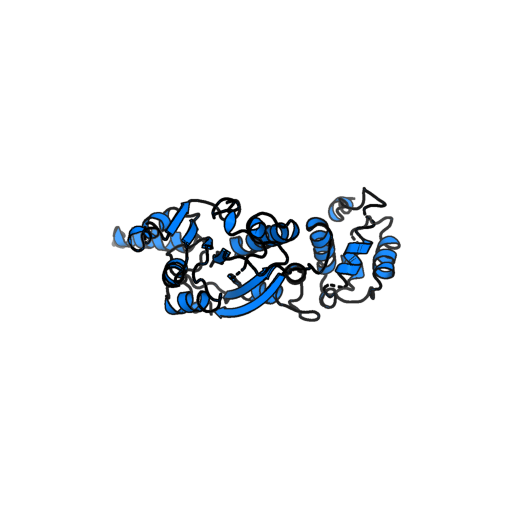50 29.493 69.791 1.00 41.38 295 LEU A CA 1
ATOM 2254 C C . LEU A 1 295 ? 30.910 30.200 70.621 1.00 44.37 295 LEU A C 1
ATOM 2255 O O . LEU A 1 295 ? 30.110 29.559 71.318 1.00 48.50 295 LEU A O 1
ATOM 2260 N N . SER A 1 296 ? 30.918 31.527 70.550 1.00 43.39 296 SER A N 1
ATOM 2261 C CA . SER A 1 296 ? 30.014 32.351 71.360 1.00 44.06 296 SER A CA 1
ATOM 2262 C C . SER A 1 296 ? 28.719 32.688 70.638 1.00 44.10 296 SER A C 1
ATOM 2263 O O . SER A 1 296 ? 28.570 32.413 69.451 1.00 44.54 296 SER A O 1
ATOM 2266 N N . LEU A 1 297 ? 27.780 33.316 71.339 1.00 42.39 297 LEU A N 1
ATOM 2267 C CA . LEU A 1 297 ? 26.534 33.731 70.700 1.00 44.59 297 LEU A CA 1
ATOM 2268 C C . LEU A 1 297 ? 26.815 34.637 69.485 1.00 43.71 297 LEU A C 1
ATOM 2269 O O . LEU A 1 297 ? 26.122 34.568 68.465 1.00 40.12 297 LEU A O 1
ATOM 2282 N N . HIS A 1 299 ? 29.577 34.555 67.565 1.00 43.33 299 HIS A N 1
ATOM 2283 C CA . HIS A 1 299 ? 30.062 33.712 66.468 1.00 41.96 299 HIS A CA 1
ATOM 2284 C C . HIS A 1 299 ? 28.873 33.074 65.772 1.00 36.64 299 HIS A C 1
ATOM 2285 O O . HIS A 1 299 ? 28.723 33.148 64.551 1.00 37.40 299 HIS A O 1
ATOM 2292 N N . PHE A 1 300 ? 27.991 32.481 66.556 1.00 36.65 300 PHE A N 1
ATOM 2293 C CA . PHE A 1 300 ? 26.785 31.883 65.978 1.00 37.19 300 PHE A CA 1
ATOM 2294 C C . PHE A 1 300 ? 25.911 32.887 65.192 1.00 39.92 300 PHE A C 1
ATOM 2295 O O . PHE A 1 300 ? 25.416 32.566 64.107 1.00 43.47 300 PHE A O 1
ATOM 2303 N N . LYS A 1 301 ? 25.727 34.103 65.712 1.00 36.31 301 LYS A N 1
ATOM 2304 C CA . LYS A 1 301 ? 25.065 35.122 64.903 1.00 37.04 301 LYS A CA 1
ATOM 2305 C C . LYS A 1 301 ? 25.727 35.268 63.535 1.00 36.18 301 LYS A C 1
ATOM 2306 O O . LYS A 1 301 ? 25.028 35.206 62.512 1.00 31.34 301 LYS A O 1
ATOM 2312 N N . SER A 1 302 ? 27.056 35.450 63.511 1.00 35.88 302 SER A N 1
ATOM 2313 C CA . SER A 1 302 ? 27.788 35.512 62.238 1.00 36.81 302 SER A CA 1
ATOM 2314 C C . SER A 1 302 ? 27.638 34.291 61.371 1.00 36.17 302 SER A C 1
ATOM 2315 O O . SER A 1 302 ? 27.351 34.407 60.187 1.00 33.67 302 SER A O 1
ATOM 2318 N N . LEU A 1 303 ? 27.863 33.119 61.942 1.00 37.86 303 LEU A N 1
ATOM 2319 C CA . LEU A 1 303 ? 27.671 31.893 61.196 1.00 34.74 303 LEU A CA 1
ATOM 2320 C C . LEU A 1 303 ? 26.268 31.811 60.603 1.00 35.05 303 LEU A C 1
ATOM 2321 O O . LEU A 1 303 ? 26.114 31.509 59.415 1.00 37.66 303 LEU A O 1
ATOM 2326 N N . CYS A 1 304 ? 25.240 32.091 61.396 1.00 31.67 304 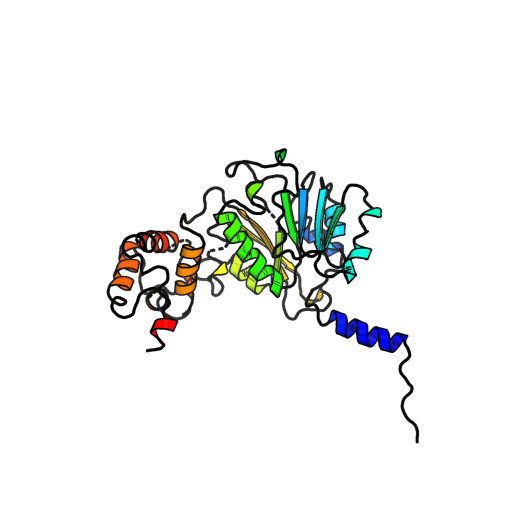CYS A N 1
ATOM 2327 C CA . CYS A 1 304 ? 23.872 31.902 60.922 1.00 31.43 304 CYS A CA 1
ATOM 2328 C C . CYS A 1 304 ? 23.482 32.894 59.833 1.00 33.85 304 CYS A C 1
ATOM 2329 O O . CYS A 1 304 ? 22.725 32.579 58.894 1.00 36.04 304 CYS A O 1
ATOM 2332 N N . ASP A 1 305 ? 23.979 34.114 59.969 1.00 33.25 305 ASP A N 1
ATOM 2333 C CA . ASP A 1 305 ? 23.695 35.134 58.985 1.00 31.55 305 ASP A CA 1
ATOM 2334 C C . ASP A 1 305 ? 24.314 34.733 57.636 1.00 37.05 305 ASP A C 1
ATOM 2335 O O . ASP A 1 305 ? 23.647 34.796 56.587 1.00 39.87 305 ASP A O 1
ATOM 2340 N N . VAL A 1 306 ? 25.567 34.289 57.660 1.00 32.99 306 VAL A N 1
ATOM 2341 C CA . VAL A 1 306 ? 26.260 33.861 56.439 1.00 31.69 306 VAL A CA 1
ATOM 2342 C C . VAL A 1 306 ? 25.590 32.639 55.820 1.00 30.92 306 VAL A C 1
ATOM 2343 O O . VAL A 1 306 ? 25.256 32.611 54.628 1.00 31.64 306 VAL A O 1
ATOM 2347 N N . TYR A 1 307 ? 25.349 31.636 56.633 1.00 33.23 307 TYR A N 1
ATOM 2348 C CA . TYR A 1 307 ? 24.616 30.451 56.156 1.00 31.92 307 TYR A CA 1
ATOM 2349 C C . TYR A 1 307 ? 23.229 30.805 55.549 1.00 35.64 307 TYR A C 1
ATOM 2350 O O . TYR A 1 307 ? 22.833 30.243 54.523 1.00 34.87 307 TYR A O 1
ATOM 2359 N N A ARG A 1 308 ? 22.518 31.743 56.166 0.22 32.06 308 ARG A N 1
ATOM 2360 N N B ARG A 1 308 ? 22.494 31.722 56.174 0.78 30.05 308 ARG A N 1
ATOM 2361 C CA A ARG A 1 308 ? 21.229 32.171 55.631 0.22 33.03 308 ARG A CA 1
ATOM 2362 C CA B ARG A 1 308 ? 21.209 32.131 55.614 0.78 33.95 308 ARG A CA 1
ATOM 2363 C C A ARG A 1 308 ? 21.351 32.641 54.184 0.22 36.39 308 ARG A C 1
ATOM 2364 C C B ARG A 1 308 ? 21.373 32.603 54.164 0.78 38.04 308 ARG A C 1
ATOM 2365 O O A ARG A 1 308 ? 20.551 32.263 53.325 0.22 37.91 308 ARG A O 1
ATOM 2366 O O B ARG A 1 308 ? 20.628 32.167 53.269 0.78 38.25 308 ARG A O 1
ATOM 2381 N N . LYS A 1 309 ? 22.367 33.456 53.917 1.00 31.76 309 LYS A N 1
ATOM 2382 C CA . LYS A 1 309 ? 22.592 33.995 52.575 1.00 31.04 309 LYS A CA 1
ATOM 2383 C C . LYS A 1 309 ? 23.032 32.848 51.666 1.00 33.87 309 LYS A C 1
ATOM 2384 O O . LYS A 1 309 ? 22.680 32.806 50.499 1.00 36.50 309 LYS A O 1
ATOM 2394 N N . CYS A 1 311 ? 22.023 29.820 51.856 1.00 35.66 311 CYS A N 1
ATOM 2395 C CA . CYS A 1 311 ? 20.796 29.068 51.640 1.00 32.15 311 CYS A CA 1
ATOM 2396 C C . CYS A 1 311 ? 19.902 29.792 50.633 1.00 32.19 311 CYS A C 1
ATOM 2397 O O . CYS A 1 311 ? 19.261 29.183 49.772 1.00 33.53 311 CYS A O 1
ATOM 2400 N N . ASP A 1 312 ? 19.830 31.109 50.753 1.00 33.91 312 ASP A N 1
ATOM 2401 C CA . ASP A 1 312 ? 19.038 31.889 49.816 1.00 37.59 312 ASP A CA 1
ATOM 2402 C C . ASP A 1 312 ? 19.632 31.827 48.419 1.00 38.53 312 ASP A C 1
ATOM 2403 O O . ASP A 1 312 ? 18.902 31.886 47.441 1.00 40.71 312 ASP A O 1
ATOM 2408 N N . GLU A 1 313 ? 20.957 31.749 48.311 1.00 37.82 313 GLU A N 1
ATOM 2409 C CA . GLU A 1 313 ? 21.576 31.729 46.980 1.00 36.18 313 GLU A CA 1
ATOM 2410 C C . GLU A 1 313 ? 21.421 30.322 46.384 1.00 38.70 313 GLU A C 1
ATOM 2411 O O . GLU A 1 313 ? 21.313 30.167 45.167 1.00 38.40 313 GLU A O 1
ATOM 2413 N N . ASP A 1 314 ? 21.317 29.311 47.254 1.00 35.83 314 ASP A N 1
ATOM 2414 C CA . ASP A 1 314 ? 21.283 27.900 46.831 1.00 30.91 314 ASP A CA 1
ATOM 2415 C C . ASP A 1 314 ? 20.166 27.133 47.522 1.00 39.78 314 ASP A C 1
ATOM 2416 O O . ASP A 1 314 ? 20.373 26.575 48.572 1.00 40.48 314 ASP A O 1
ATOM 2421 N N . PRO A 1 315 ? 18.972 27.058 46.919 1.00 37.57 315 PRO A N 1
ATOM 2422 C CA . PRO A 1 315 ? 17.925 26.447 47.732 1.00 42.00 315 PRO A CA 1
ATOM 2423 C C . PRO A 1 315 ? 18.090 24.933 47.991 1.00 41.47 315 PRO A C 1
ATOM 2424 O O . PRO A 1 315 ? 17.279 24.358 48.692 1.00 44.29 315 PRO A O 1
ATOM 2428 N N . GLN A 1 316 ? 19.111 24.290 47.460 1.00 37.57 316 GLN A N 1
ATOM 2429 C CA . GLN A 1 316 ? 19.354 22.879 47.819 1.00 37.20 316 GLN A CA 1
ATOM 2430 C C . GLN A 1 316 ? 20.017 22.789 49.172 1.00 35.03 316 GLN A C 1
ATOM 2431 O O . GLN A 1 316 ? 19.945 21.772 49.844 1.00 37.94 316 GLN A O 1
ATOM 2437 N N . LEU A 1 317 ? 20.677 23.859 49.586 1.00 31.27 317 LEU A N 1
ATOM 2438 C CA . LEU A 1 317 ? 21.492 23.769 50.786 1.00 33.70 317 LEU A CA 1
ATOM 2439 C C . LEU A 1 317 ? 20.736 23.382 52.065 1.00 33.21 317 LEU A C 1
ATOM 2440 O O . LEU A 1 317 ? 21.180 22.499 52.827 1.00 32.94 317 LEU A O 1
ATOM 2445 N N . PHE A 1 318 ? 19.556 23.953 52.292 1.00 32.01 318 PHE A N 1
ATOM 2446 C CA . PHE A 1 318 ? 18.972 23.854 53.626 1.00 29.55 318 PHE A CA 1
ATOM 2447 C C . PHE A 1 318 ? 18.524 22.475 54.003 1.00 35.56 318 PHE A C 1
ATOM 2448 O O . PHE A 1 318 ? 18.480 22.129 55.171 1.00 33.84 318 PHE A O 1
ATOM 2456 N N . THR A 1 319 ? 18.156 21.674 53.021 1.00 35.27 319 THR A N 1
ATOM 2457 C CA . THR A 1 319 ? 17.673 20.361 53.358 1.00 37.01 319 THR A CA 1
ATOM 2458 C C . THR A 1 319 ? 18.760 19.347 53.043 1.00 38.16 319 THR A C 1
ATOM 2459 O O . THR A 1 319 ? 18.519 18.133 53.027 1.00 38.19 319 THR A O 1
ATOM 2463 N N . TYR A 1 320 ? 19.965 19.835 52.782 1.00 34.27 320 TYR A N 1
ATOM 2464 C CA . TYR A 1 320 ? 21.083 18.900 52.693 1.00 33.51 320 TYR A CA 1
ATOM 2465 C C . TYR A 1 320 ? 21.284 18.134 54.007 1.00 36.68 320 TYR A C 1
ATOM 2466 O O . TYR A 1 320 ? 21.495 18.718 55.081 1.00 35.70 320 TYR A O 1
ATOM 2475 N N . ASN A 1 321 ? 21.300 16.820 53.911 1.00 35.95 321 ASN A N 1
ATOM 2476 C CA . ASN A 1 321 ? 21.663 16.026 55.070 1.00 37.90 321 ASN A CA 1
ATOM 2477 C C . ASN A 1 321 ? 22.875 15.122 54.827 1.00 44.49 321 ASN A C 1
ATOM 2478 O O . ASN A 1 321 ? 22.824 14.176 54.005 1.00 41.41 321 ASN A O 1
ATOM 2483 N N . PHE A 1 322 ? 23.947 15.372 55.576 1.00 41.84 322 PHE A N 1
ATOM 2484 C CA . PHE A 1 322 ? 25.228 14.707 55.288 1.00 45.08 322 PHE A CA 1
ATOM 2485 C C . PHE A 1 322 ? 25.202 13.179 55.428 1.00 46.98 322 PHE A C 1
ATOM 2486 O O . PHE A 1 322 ? 25.979 12.486 54.760 1.00 47.53 322 PHE A O 1
ATOM 2494 N N . ARG A 1 323 ? 24.314 12.648 56.277 1.00 45.43 323 ARG A N 1
ATOM 2495 C CA . ARG A 1 323 ? 24.231 11.185 56.438 1.00 52.41 323 ARG A CA 1
ATOM 2496 C C . ARG A 1 323 ? 23.599 10.497 55.223 1.00 57.07 323 ARG A C 1
ATOM 2497 O O . ARG A 1 323 ? 23.913 9.342 54.920 1.00 64.94 323 ARG A O 1
ATOM 2505 N N . GLU A 1 324 ? 22.696 11.201 54.542 1.00 56.25 324 GLU A N 1
ATOM 2506 C CA . GLU A 1 324 ? 22.032 10.645 53.368 1.00 55.34 324 GLU A CA 1
ATOM 2507 C C . GLU A 1 324 ? 23.044 10.532 52.264 1.00 58.86 324 GLU A C 1
ATOM 2508 O O . GLU A 1 324 ? 23.026 9.579 51.495 1.00 64.96 324 GLU A O 1
ATOM 2514 N N . GLU A 1 325 ? 23.935 11.516 52.198 1.00 59.66 325 GLU A N 1
ATOM 2515 C CA . GLU A 1 325 ? 25.008 11.506 51.222 1.00 60.50 325 GLU A CA 1
ATOM 2516 C C . GLU A 1 325 ? 25.961 10.363 51.534 1.00 62.94 325 GLU A C 1
ATOM 2517 O O . GLU A 1 325 ? 26.383 9.647 50.633 1.00 72.36 325 GLU A O 1
ATOM 2523 N N . LEU A 1 326 ? 26.273 10.180 52.815 1.00 66.10 326 LEU A N 1
ATOM 2524 C CA . LEU A 1 326 ? 27.152 9.090 53.253 1.00 72.77 326 LEU A CA 1
ATOM 2525 C C . LEU A 1 326 ? 26.689 7.698 52.793 1.00 84.81 326 LEU A C 1
ATOM 2526 O O . LEU A 1 326 ? 27.520 6.810 52.588 1.00 88.33 326 LEU A O 1
ATOM 2531 N N . LYS A 1 327 ? 25.374 7.507 52.639 1.00 91.87 327 LYS A N 1
ATOM 2532 C CA . LYS A 1 327 ? 24.833 6.314 51.974 1.00 97.10 327 LYS A CA 1
ATOM 2533 C C . LYS A 1 327 ? 25.167 6.347 50.475 1.00 112.21 327 LYS A C 1
ATOM 2534 O O . LYS A 1 327 ? 24.257 6.342 49.631 1.00 109.45 327 LYS A O 1
ATOM 2538 N N . GLN A 1 328 ? 26.478 6.388 50.178 1.00 83.34 328 GLN A N 1
ATOM 2539 C CA . GLN A 1 328 ? 27.079 6.336 48.828 1.00 85.96 328 GLN A CA 1
ATOM 2540 C C . GLN A 1 328 ? 26.272 7.035 47.728 1.00 80.11 328 GLN A C 1
ATOM 2541 O O . GLN A 1 328 ? 25.300 6.485 47.199 1.00 122.34 328 GLN A O 1
#

GO terms:
  GO:1904047 S-adenosyl-L-methionine binding (F, IDA)
  GO:0000179 rRNA (adenine-N6,N6-)-dimethyltransferase activity (F, IMP)
  GO:0031167 rRNA methylation (P, IMP)
  GO:0005739 mitochondrion (C, HDA)

Foldseek 3Di:
DDDDDDDDVVRVCVVVVVVVQVPPQAWDQPDLVVLLVLVVLLDQLAQAEEEEEACALNSVVVNSLPRNHVAYEYEHQDVVNVVSVCCCVVPPPHYHYHHDHLQPDFCQPVDDPVQADAQLDPQTSYEYEYEGRQVRVVVNVVVVLLCLLVCHGVSSSYFYKKYKHFPLLLCLCCPFFPDPSPALNVLLQLFWDKDFSDKAQQVSTVPRDPTIMTMMMITTDSHGLANDRPLLLSVQRCQQHPDQVFQSLRSNLLDEPVCSVVVSVVLCVQLVHDSGDGSSRCHSSSNSSSVSVVVVVVVVVSPPDDHVVNVVD

CATH classification: 3.40.50.150 (+1 more: 1.10.8.100)

Solvent-accessible surface area: 15988 Å² total

Organism: Mus musculus (NCBI:txid10090)

Radius of gyration: 23.14 Å; Cα contacts (8 Å, |Δi|>4): 546; chains: 1; bounding box: 53×76×58 Å

B-factor: mean 51.69, std 15.07, range [24.11, 141.05]

Secondary structure (DSSP, 8-state):
---PPPPPHHHHHHHHHHHHHSSS---B---HHHHHHHHHHH---TT-EEEEE--TTTHHHHHHHTTT-SEEEEE-S-GGGHHHH--GGGSTTTEEEE-S-TTT---TTTS-GGG---TTSSPPSEEEEE---HHHHHHHHHHHHHHHHHT-GGGGGSS---EEEEHHHHHHHH--TTSTT-STTT--TTTEEEEEEEEE-GGGSBSPPSS-EEEEEEEE-SS-S--S-HHHHHHHHHHHHSSTTS-HHHHH----GGGHHHHHHHHHHHHT--TT--GGG----HHHHHHHHH---S-TTGGG--HHHHH--

Nearest PDB structures (foldseek):
  4gc5-assembly1_A  TM=1.003E+00  e=1.639E-63  Mus musculus
  7pnt-assembly1_c  TM=9.951E-01  e=3.607E-53  Mus musculus
  8csp-assembly1_5  TM=9.385E-01  e=4.675E-52  Homo sapiens
  6aax-assembly1_A  TM=9.902E-01  e=2.102E-47  Homo sapiens
  4jxj-assembly1_A  TM=8.789E-01  e=1.505E-20  Rickettsia bellii RML369-C

Sequence (313 aa):
FRLPPLPTIREIIKLFGLRAVKQLSQNFLLDLRLTDKIVRRKAGSLADVYVYEVGPGPGGITRSILNANVAELLVVEKDTRFIPGLQLSDAAPGKLRIVHGDVLTYKIEKAFPGNIRRQWEDDPPNVHIIGNLPFSVSTPLIIKWLENISLKDGPFVYGRTKTLTFQKEVAERLVATTGSKQQHSRLSIAQYLCNVEHLFTIPGKAFVPKPKVDVGVVHLTPLIEEPKIKQPFKLVEKVVQNAFQFRRKYCHRGLGLFPEAQRLLESTGRLLQLADIDPTLRPTHLSLHFKSLCDVYRRKCDEDPQLFTYNFREELKQ